Protein AF-A0A850MSI9-F1 (afdb_monomer_lite)

Secondary structure (DSSP, 8-state):
----------------------------PPP---------------PPPHHHHHHHHHHHHHHHHHHHHHTTT-HHHHHHHHHHHHHHHHHTT-HHHHHHHHHHHHHHHHH-GGGHHHHHHHHHHHHHHHHHHHHHHHHHHHHHHHHHHHHHHHHHHHHHHHHHHHHHHHHHHTT----HHHHHHHHHHHHHHHHHHHHHHHHHHHTT--

Radius of gyration: 44.36 Å; chains: 1; bounding box: 61×51×170 Å

Sequence (210 aa):
MSAEKEPPTETEEESAEIEPSDEEMEEERPKIIKKRKRKDKVIREIEPEADEAQLIFEITNLLKRARIAIAKENFIEAVKCYQDAAVAANMAGNTKREKIYLSRANELIKEHPELKEAGLQYIKKRKLKAKLREEEEKFSLTRMISNLIVAAIMLILVYSGIFGAIILQEILEEGASYSIPLLWSLSIVIEIFGIIVAYFFGTRYLRWSE

Foldseek 3Di:
DDDDDDDDDDDDDDDDDDDDDDDDDDPDDPDPDPPPPDPPPPPPPPPPDPLLVVLVVLLVVLCVQLVVCVVVVVLLSNLVSLQVSLVSCVVNVNPVSNVVSNVVSVVSCVVPVVCVVVSVVVVVVVVVVVVVVVVVVVLVVVVVVLVVVLVVQLVVLVVVLVVVLVVVVVVVVVPDDDDNVVVVVVSVVSSVVSVVVSVVVSVVVVVVSD

pLDDT: mean 70.68, std 18.04, range [31.48, 96.31]

Structure (mmCIF, N/CA/C/O backbone):
data_AF-A0A850MSI9-F1
#
_entry.id   AF-A0A850MSI9-F1
#
loop_
_atom_site.group_PDB
_atom_site.id
_atom_site.type_symbol
_atom_site.label_atom_id
_atom_site.label_alt_id
_atom_site.label_comp_id
_atom_site.label_asym_id
_atom_site.label_entity_id
_atom_site.label_seq_id
_atom_site.pdbx_PDB_ins_code
_atom_site.Cartn_x
_atom_site.Cartn_y
_atom_site.Cartn_z
_atom_site.occupancy
_atom_site.B_iso_or_equiv
_atom_site.auth_seq_id
_atom_site.auth_comp_id
_atom_site.auth_asym_id
_atom_site.auth_atom_id
_atom_site.pdbx_PDB_model_num
ATOM 1 N N . MET A 1 1 ? 0.299 35.434 113.545 1.00 34.94 1 MET A N 1
ATOM 2 C CA . MET A 1 1 ? 0.569 36.853 113.882 1.00 34.94 1 MET A CA 1
ATOM 3 C C . MET A 1 1 ? 1.782 37.308 113.075 1.00 34.94 1 MET A C 1
ATOM 5 O O . MET A 1 1 ? 2.401 36.454 112.458 1.00 34.94 1 MET A O 1
ATOM 9 N N . SER A 1 2 ? 2.039 38.616 113.052 1.00 37.16 2 SER A N 1
ATOM 10 C CA . SER A 1 2 ? 3.160 39.376 112.461 1.00 37.16 2 SER A CA 1
ATOM 11 C C . SER A 1 2 ? 4.501 38.648 112.230 1.00 37.16 2 SER A C 1
ATOM 13 O O . SER A 1 2 ? 4.863 37.810 113.048 1.00 37.16 2 SER A O 1
ATOM 15 N N . ALA A 1 3 ? 5.349 39.024 111.26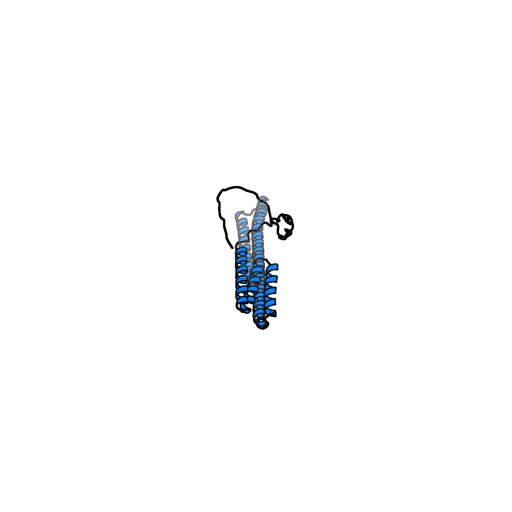0 1.00 35.62 3 ALA A N 1
ATOM 16 C CA . ALA A 1 3 ? 5.237 39.909 110.077 1.00 35.62 3 ALA A CA 1
ATOM 17 C C . ALA A 1 3 ? 6.567 39.842 109.269 1.00 35.62 3 ALA A C 1
ATOM 19 O O . ALA A 1 3 ? 7.520 39.252 109.770 1.00 35.62 3 ALA A O 1
ATOM 20 N N . GLU A 1 4 ? 6.647 40.540 108.119 1.00 36.75 4 GLU A N 1
ATOM 21 C CA . GLU A 1 4 ? 7.894 40.905 107.391 1.00 36.75 4 GLU A CA 1
ATOM 22 C C . GLU A 1 4 ? 8.673 39.731 106.719 1.00 36.75 4 GLU A C 1
ATOM 24 O O . GLU A 1 4 ? 8.505 38.581 107.106 1.00 36.75 4 GLU A O 1
ATOM 29 N N . LYS A 1 5 ? 9.505 39.909 105.668 1.00 38.66 5 LYS A N 1
ATOM 30 C CA . LYS A 1 5 ? 10.044 41.116 104.985 1.00 38.66 5 LYS A CA 1
ATOM 31 C C . LYS A 1 5 ? 10.413 40.827 103.503 1.00 38.66 5 LYS A C 1
ATOM 33 O O . LYS A 1 5 ? 10.758 39.698 103.178 1.00 38.66 5 LYS A O 1
ATOM 38 N N . GLU A 1 6 ? 10.432 41.870 102.668 1.00 40.47 6 GLU A N 1
ATOM 39 C CA . GLU A 1 6 ? 11.088 41.982 101.335 1.00 40.47 6 GLU A CA 1
ATOM 40 C C . GLU A 1 6 ? 12.121 43.148 101.384 1.00 40.47 6 GLU A C 1
ATOM 42 O O . GLU A 1 6 ? 12.125 43.858 102.402 1.00 40.47 6 GLU A O 1
ATOM 47 N N . PRO A 1 7 ? 12.920 43.474 100.332 1.00 62.16 7 PRO A N 1
ATOM 48 C CA . PRO A 1 7 ? 13.341 42.716 99.138 1.00 62.16 7 PRO A CA 1
ATOM 49 C C . PRO A 1 7 ? 14.794 42.201 99.380 1.00 62.16 7 PRO A C 1
ATOM 51 O O . PRO A 1 7 ? 14.885 41.465 100.367 1.00 62.16 7 PRO A O 1
ATOM 54 N N . PRO A 1 8 ? 15.932 42.527 98.684 1.00 46.88 8 PRO A N 1
ATOM 55 C CA . PRO A 1 8 ? 16.267 43.230 97.404 1.00 46.88 8 PRO A CA 1
ATOM 56 C C . PRO A 1 8 ? 16.377 42.236 96.205 1.00 46.88 8 PRO A C 1
ATOM 58 O O . PRO A 1 8 ? 15.784 41.166 96.283 1.00 46.88 8 PRO A O 1
ATOM 61 N N . THR A 1 9 ? 17.214 42.403 95.161 1.00 33.62 9 THR A N 1
ATOM 62 C CA . THR A 1 9 ? 17.319 43.410 94.061 1.00 33.62 9 THR A CA 1
ATOM 63 C C . THR A 1 9 ? 18.478 42.990 93.115 1.00 33.62 9 THR A C 1
ATOM 65 O O . THR A 1 9 ? 19.522 42.585 93.609 1.00 33.62 9 THR A O 1
ATOM 68 N N . GLU A 1 10 ? 18.266 43.082 91.791 1.00 37.88 10 GLU A N 1
ATOM 69 C CA . GLU A 1 10 ? 19.207 43.129 90.631 1.00 37.88 10 GLU A CA 1
ATOM 70 C C . GLU A 1 10 ? 20.654 42.580 90.723 1.00 37.88 10 GLU A C 1
ATOM 72 O O . GLU A 1 10 ? 21.480 43.095 91.474 1.00 37.88 10 GLU A O 1
ATOM 77 N N . THR A 1 11 ? 21.036 41.690 89.789 1.00 34.31 11 THR A N 1
ATOM 78 C CA . THR A 1 11 ? 22.087 41.943 88.757 1.00 34.31 11 THR A CA 1
ATOM 79 C C . THR A 1 11 ? 22.063 40.865 87.645 1.00 34.31 11 THR A C 1
ATOM 81 O O . THR A 1 11 ? 21.180 40.007 87.654 1.00 34.31 11 THR A O 1
ATOM 84 N N . GLU A 1 12 ? 22.940 40.974 86.638 1.00 36.78 12 GLU A N 1
ATOM 85 C CA . GLU A 1 12 ? 22.808 40.371 85.294 1.00 36.78 12 GLU A CA 1
ATOM 86 C C . GLU A 1 12 ? 23.758 39.173 85.002 1.00 36.78 12 GLU A C 1
ATOM 88 O O . GLU A 1 12 ? 24.664 38.874 85.774 1.00 36.78 12 GLU A O 1
ATOM 93 N N . GLU A 1 13 ? 23.559 38.583 83.812 1.00 34.09 13 GLU A N 1
ATOM 94 C CA . GLU A 1 13 ? 24.539 37.906 82.926 1.00 34.09 13 GLU A CA 1
ATOM 95 C C . GLU A 1 13 ? 24.920 36.398 83.005 1.00 34.09 13 GLU A C 1
ATOM 97 O O . GLU A 1 13 ? 24.998 35.745 84.040 1.00 34.09 13 GLU A O 1
ATOM 102 N N . GLU A 1 14 ? 25.139 35.902 81.775 1.00 31.48 14 GLU A N 1
ATOM 103 C CA . GLU A 1 14 ? 25.902 34.760 81.232 1.00 31.48 14 GLU A CA 1
ATOM 104 C C . GLU A 1 14 ? 25.802 33.297 81.746 1.00 31.48 14 GLU A C 1
ATOM 106 O O . GLU A 1 14 ? 26.480 32.851 82.664 1.00 31.48 14 GLU A O 1
ATOM 111 N N . SER A 1 15 ? 25.199 32.484 80.863 1.00 36.22 15 SER A N 1
ATOM 112 C CA . SER A 1 15 ? 25.752 31.229 80.305 1.00 36.22 15 SER A CA 1
ATOM 113 C C . SER A 1 15 ? 25.877 29.952 81.164 1.00 36.22 15 SER A C 1
ATOM 115 O O . SER A 1 15 ? 26.751 29.811 82.013 1.00 36.22 15 SER A O 1
ATOM 117 N N . ALA A 1 16 ? 25.107 28.931 80.772 1.00 32.84 16 ALA A N 1
ATOM 118 C CA . ALA A 1 16 ? 25.602 27.574 80.504 1.00 32.84 16 ALA A CA 1
ATOM 119 C C . ALA A 1 16 ? 24.553 26.790 79.687 1.00 32.84 16 ALA A C 1
ATOM 121 O O . ALA A 1 16 ? 23.358 26.884 79.961 1.00 32.84 16 ALA A O 1
ATOM 122 N N . GLU A 1 17 ? 24.988 26.006 78.700 1.00 36.16 17 GLU A N 1
ATOM 123 C CA . GLU A 1 17 ? 24.154 24.966 78.079 1.00 36.16 17 GLU A CA 1
ATOM 124 C C . GLU A 1 17 ? 24.171 23.695 78.947 1.00 36.16 17 GLU A C 1
ATOM 126 O O . GLU A 1 17 ? 25.191 23.415 79.575 1.00 36.16 17 GLU A O 1
ATOM 131 N N . ILE A 1 18 ? 23.074 22.921 78.947 1.00 36.03 18 ILE A N 1
ATOM 132 C CA . ILE A 1 18 ? 23.024 21.447 78.778 1.00 36.03 18 ILE A CA 1
ATOM 133 C C . ILE A 1 18 ? 21.569 20.950 78.952 1.00 36.03 18 ILE A C 1
ATOM 135 O O . ILE A 1 18 ? 20.920 21.253 79.945 1.00 36.03 18 ILE A O 1
ATOM 139 N N . GLU A 1 19 ? 21.111 20.219 77.929 1.00 38.94 19 GLU A N 1
ATOM 140 C CA . GLU A 1 19 ? 20.056 19.182 77.802 1.00 38.94 19 GLU A CA 1
ATOM 141 C C . GLU A 1 19 ? 18.976 18.988 78.900 1.00 38.94 19 GLU A C 1
ATOM 143 O O . GLU A 1 19 ? 19.238 18.991 80.102 1.00 38.94 19 GLU A O 1
ATOM 148 N N . PRO A 1 20 ? 17.732 18.695 78.472 1.00 34.53 20 PRO A N 1
ATOM 149 C CA . PRO A 1 20 ? 17.328 17.297 78.226 1.00 34.53 20 PRO A CA 1
ATOM 150 C C . PRO A 1 20 ? 17.089 17.025 76.722 1.00 34.53 20 PRO A C 1
ATOM 152 O O . PRO A 1 20 ? 16.748 17.939 75.979 1.00 34.53 20 PRO A O 1
ATOM 155 N N . SER A 1 21 ? 17.389 15.846 76.162 1.00 44.75 21 SER A N 1
ATOM 156 C CA . SER A 1 21 ? 16.871 14.500 76.480 1.00 44.75 21 SER A CA 1
ATOM 157 C C . SER A 1 21 ? 15.363 14.358 76.247 1.00 44.75 21 SER A C 1
ATOM 159 O O . SER A 1 21 ? 14.592 14.570 77.173 1.00 44.75 21 SER A O 1
ATOM 161 N N . ASP A 1 22 ? 14.975 13.901 75.053 1.00 38.56 22 ASP A N 1
ATOM 162 C CA . ASP A 1 22 ? 13.835 12.994 74.842 1.00 38.56 22 ASP A CA 1
ATOM 163 C C . ASP A 1 22 ? 13.981 12.261 73.487 1.00 38.56 22 ASP A C 1
ATOM 165 O O . ASP A 1 22 ? 14.823 12.620 72.660 1.00 38.56 22 ASP A O 1
ATOM 169 N N . GLU A 1 23 ? 13.232 11.172 73.296 1.00 48.66 23 GLU A N 1
ATOM 170 C CA . GLU A 1 23 ? 13.437 10.191 72.218 1.00 48.66 23 GLU A CA 1
ATOM 171 C C . GLU A 1 23 ? 12.803 10.604 70.869 1.00 48.66 23 GLU A C 1
ATOM 173 O O . GLU A 1 23 ? 11.582 10.713 70.761 1.00 48.66 23 GLU A O 1
ATOM 178 N N . GLU A 1 24 ? 13.597 10.691 69.792 1.00 37.53 24 GLU A N 1
ATOM 179 C CA . GLU A 1 24 ? 13.093 10.634 68.406 1.00 37.53 24 GLU A CA 1
ATOM 180 C C . GLU A 1 24 ? 13.793 9.531 67.591 1.00 37.53 24 GLU A C 1
ATOM 182 O O . GLU A 1 24 ? 14.965 9.212 67.789 1.00 37.53 24 GLU A O 1
ATOM 187 N N . MET A 1 25 ? 13.037 8.894 66.691 1.00 42.47 25 MET A N 1
ATOM 188 C CA . MET A 1 25 ? 13.396 7.614 66.066 1.00 42.47 25 MET A CA 1
ATOM 189 C C . MET A 1 25 ? 14.490 7.726 64.991 1.00 42.47 25 MET A C 1
ATOM 191 O O . MET A 1 25 ? 14.406 8.549 64.078 1.00 42.47 25 MET A O 1
ATOM 195 N N . GLU A 1 26 ? 15.446 6.790 65.002 1.00 37.75 26 GLU A N 1
ATOM 196 C CA . GLU A 1 26 ? 16.358 6.563 63.874 1.00 37.75 26 GLU A CA 1
ATOM 197 C C . GLU A 1 26 ? 15.608 5.986 62.653 1.00 37.75 26 GLU A C 1
ATOM 199 O O . GLU A 1 26 ? 15.523 4.771 62.465 1.00 37.75 26 GLU A O 1
ATOM 204 N N . GLU A 1 27 ? 15.092 6.843 61.765 1.00 42.75 27 GLU A N 1
ATOM 205 C CA . GLU A 1 27 ? 14.674 6.392 60.431 1.00 42.75 27 GLU A CA 1
ATOM 206 C C . GLU A 1 27 ? 15.897 5.939 59.607 1.00 42.75 27 GLU A C 1
ATOM 208 O O . GLU A 1 27 ? 16.676 6.753 59.092 1.00 42.75 27 GLU A O 1
ATOM 213 N N . GLU A 1 28 ? 16.053 4.619 59.440 1.00 43.28 28 GLU A N 1
ATOM 214 C CA . GLU A 1 28 ? 17.079 4.010 58.585 1.00 43.28 28 GLU A CA 1
ATOM 215 C C . GLU A 1 28 ? 16.997 4.539 57.140 1.00 43.28 28 GLU A C 1
ATOM 217 O O . GLU A 1 28 ? 16.220 4.061 56.307 1.00 43.28 28 GLU A O 1
ATOM 222 N N . ARG A 1 29 ? 17.867 5.495 56.793 1.00 48.28 29 ARG A N 1
ATOM 223 C CA . ARG A 1 29 ? 17.963 6.031 55.426 1.00 48.28 29 ARG A CA 1
ATOM 224 C C . ARG A 1 29 ? 18.265 4.893 54.433 1.00 48.28 29 ARG A C 1
ATOM 226 O O . ARG A 1 29 ? 19.356 4.312 54.496 1.00 48.28 29 ARG A O 1
ATOM 233 N N . PRO A 1 30 ? 17.376 4.585 53.467 1.00 46.25 30 PRO A N 1
ATOM 234 C CA . PRO A 1 30 ? 17.561 3.435 52.590 1.00 46.25 30 PRO A CA 1
ATOM 235 C C . PRO A 1 30 ? 18.822 3.589 51.731 1.00 46.25 30 PRO A C 1
ATOM 237 O O . PRO A 1 30 ? 19.009 4.574 51.011 1.00 46.25 30 PRO A O 1
ATOM 240 N N . LYS A 1 31 ? 19.702 2.582 51.809 1.00 47.31 31 LYS A N 1
ATOM 241 C CA . LYS A 1 31 ? 21.029 2.561 51.172 1.00 47.31 31 LYS A CA 1
ATOM 242 C C . LYS A 1 31 ? 20.948 2.937 49.689 1.00 47.31 31 LYS A C 1
ATOM 244 O O . LYS A 1 31 ? 20.287 2.260 48.902 1.00 47.31 31 LYS A O 1
ATOM 249 N N . ILE A 1 32 ? 21.689 3.978 49.294 1.00 45.94 32 ILE A N 1
ATOM 250 C CA . ILE A 1 32 ? 21.743 4.468 47.909 1.00 45.94 32 ILE A CA 1
ATOM 251 C C . ILE A 1 32 ? 22.311 3.371 46.998 1.00 45.94 32 ILE A C 1
ATOM 253 O O . ILE A 1 32 ? 23.527 3.204 46.862 1.00 45.94 32 ILE A O 1
ATOM 257 N N . ILE A 1 33 ? 21.422 2.638 46.325 1.00 49.44 33 ILE A N 1
ATOM 258 C CA . ILE A 1 33 ? 21.797 1.681 45.286 1.00 49.44 33 ILE A CA 1
ATOM 259 C C . ILE A 1 33 ? 22.465 2.471 44.160 1.00 49.44 33 ILE A C 1
ATOM 261 O O . ILE A 1 33 ? 21.807 3.207 43.419 1.00 49.44 33 ILE A O 1
ATOM 265 N N . LYS A 1 34 ? 23.789 2.316 44.022 1.00 50.00 34 LYS A N 1
ATOM 266 C CA . LYS A 1 34 ? 24.582 2.940 42.955 1.00 50.00 34 LYS A CA 1
ATOM 267 C C . LYS A 1 34 ? 24.040 2.488 41.596 1.00 50.00 34 LYS A C 1
ATOM 269 O O . LYS A 1 34 ? 24.402 1.417 41.106 1.00 50.00 34 LYS A O 1
ATOM 274 N N . LYS A 1 35 ? 23.175 3.309 40.985 1.00 51.31 35 LYS A N 1
ATOM 275 C CA . LYS A 1 35 ? 22.625 3.087 39.641 1.00 51.31 35 LYS A CA 1
ATOM 276 C C . LYS A 1 35 ? 23.792 2.917 38.668 1.00 51.31 35 LYS A C 1
ATOM 278 O O . LYS A 1 35 ? 24.438 3.893 38.291 1.00 51.31 35 LYS A O 1
ATOM 283 N N . ARG A 1 36 ? 24.078 1.670 38.272 1.00 55.25 36 ARG A N 1
ATOM 284 C CA . ARG A 1 36 ? 25.048 1.374 37.210 1.00 55.25 36 ARG A CA 1
ATOM 285 C C . ARG A 1 36 ? 24.591 2.137 35.972 1.00 55.25 36 ARG A C 1
ATOM 287 O O . ARG A 1 36 ? 23.545 1.801 35.419 1.00 55.25 36 ARG A O 1
ATOM 294 N N . LYS A 1 37 ? 25.363 3.144 35.544 1.00 51.34 37 LYS A N 1
ATOM 295 C CA . LYS A 1 37 ? 25.156 3.811 34.255 1.00 51.34 37 LYS A CA 1
ATOM 296 C C . LYS A 1 37 ? 25.236 2.736 33.172 1.00 51.34 37 LYS A C 1
ATOM 298 O O . LYS A 1 37 ? 26.332 2.307 32.810 1.00 51.34 37 LYS A O 1
ATOM 303 N N . ARG A 1 38 ? 24.085 2.269 32.678 1.00 54.94 38 ARG A N 1
ATOM 304 C CA . ARG A 1 38 ? 24.050 1.589 31.385 1.00 54.94 38 ARG A CA 1
ATOM 305 C C . ARG A 1 38 ? 24.596 2.610 30.394 1.00 54.94 38 ARG A C 1
ATOM 307 O O . ARG A 1 38 ? 24.152 3.752 30.386 1.00 54.94 38 ARG A O 1
ATOM 314 N N . LYS A 1 39 ? 25.613 2.225 29.624 1.00 50.69 39 LYS A N 1
ATOM 315 C CA . LYS A 1 39 ? 25.956 2.984 28.426 1.00 50.69 39 LYS A CA 1
ATOM 316 C C . LYS A 1 39 ? 24.784 2.768 27.488 1.00 50.69 39 LYS A C 1
ATOM 318 O O . LYS A 1 39 ? 24.643 1.662 26.964 1.00 50.69 39 LYS A O 1
ATOM 323 N N . ASP A 1 40 ? 23.929 3.771 27.352 1.00 45.06 40 ASP A N 1
ATOM 324 C CA . ASP A 1 40 ? 22.874 3.726 26.356 1.00 45.06 40 ASP A CA 1
ATOM 325 C C . ASP A 1 40 ? 23.555 3.551 25.004 1.00 45.06 40 ASP A C 1
ATOM 327 O O . ASP A 1 40 ? 24.371 4.369 24.568 1.00 45.06 40 ASP A O 1
ATOM 331 N N . LYS A 1 41 ? 23.310 2.393 24.386 1.00 47.66 41 LYS A N 1
ATOM 332 C CA . LYS A 1 41 ? 23.775 2.131 23.034 1.00 47.66 41 LYS A CA 1
ATOM 333 C C . LYS A 1 41 ? 23.032 3.138 22.179 1.00 47.66 41 LYS A C 1
ATOM 335 O O . LYS A 1 41 ? 21.830 2.971 21.998 1.00 47.66 41 LYS A O 1
ATOM 340 N N . VAL A 1 42 ? 23.744 4.158 21.698 1.00 44.00 42 VAL A N 1
ATOM 341 C CA . VAL A 1 42 ? 23.214 5.149 20.761 1.00 44.00 42 VAL A CA 1
ATOM 342 C C . VAL A 1 42 ? 22.785 4.397 19.508 1.00 44.00 42 VAL A C 1
ATOM 344 O O . VAL A 1 42 ? 23.568 4.142 18.592 1.00 44.00 42 VAL A O 1
ATOM 347 N N . ILE A 1 43 ? 21.522 3.978 19.514 1.00 49.31 43 ILE A N 1
ATOM 348 C CA . ILE A 1 43 ? 20.748 3.769 18.308 1.00 49.31 43 ILE A CA 1
ATOM 349 C C . ILE A 1 43 ? 20.813 5.134 17.645 1.00 49.31 43 ILE A C 1
ATOM 351 O O . ILE A 1 43 ? 20.345 6.112 18.223 1.00 49.31 43 ILE A O 1
ATOM 355 N N . ARG A 1 44 ? 21.491 5.215 16.498 1.00 44.00 44 ARG A N 1
ATOM 356 C CA . ARG A 1 44 ? 21.406 6.415 15.675 1.00 44.00 44 ARG A CA 1
ATOM 357 C C . ARG A 1 44 ? 19.928 6.576 15.374 1.00 44.00 44 ARG A C 1
ATOM 359 O O . ARG A 1 44 ? 19.346 5.677 14.765 1.00 44.00 44 ARG A O 1
ATOM 366 N N . GLU A 1 45 ? 19.334 7.651 15.869 1.00 48.09 45 GLU A N 1
ATOM 367 C CA . GLU A 1 45 ? 18.026 8.069 15.405 1.00 48.09 45 GLU A CA 1
ATOM 368 C C . GLU A 1 45 ? 18.227 8.371 13.924 1.00 48.09 45 GLU A C 1
ATOM 370 O O . GLU A 1 45 ? 18.894 9.332 13.547 1.00 48.09 45 GLU A O 1
ATOM 375 N N . ILE A 1 46 ? 17.777 7.434 13.089 1.00 50.41 46 ILE A N 1
ATOM 376 C CA . ILE A 1 46 ? 17.526 7.712 11.687 1.00 50.41 46 ILE A CA 1
ATOM 377 C C . ILE A 1 46 ? 16.438 8.772 11.758 1.00 50.41 46 ILE A C 1
ATOM 379 O O . ILE A 1 46 ? 15.358 8.484 12.283 1.00 50.41 46 ILE A O 1
ATOM 383 N N . GLU A 1 47 ? 16.764 10.000 11.360 1.00 45.28 47 GLU A N 1
ATOM 384 C CA . GLU A 1 47 ? 15.762 11.053 11.270 1.00 45.28 47 GLU A CA 1
ATOM 385 C C . GLU A 1 47 ? 14.647 10.509 10.372 1.00 45.28 47 GLU A C 1
ATOM 387 O O . GLU A 1 47 ? 14.945 10.090 9.249 1.00 45.28 47 GLU A O 1
ATOM 392 N N . PRO A 1 48 ? 13.403 10.401 10.876 1.00 54.75 48 PRO A N 1
ATOM 393 C CA . PRO A 1 48 ? 12.321 9.846 10.085 1.00 54.75 48 PRO A CA 1
ATOM 394 C C . PRO A 1 48 ? 12.175 10.693 8.826 1.00 54.75 48 PRO A C 1
ATOM 396 O O . PRO A 1 48 ? 12.157 11.926 8.909 1.00 54.75 48 PRO A O 1
ATOM 399 N N . GLU A 1 49 ? 12.057 10.038 7.670 1.00 62.06 49 GLU A N 1
ATOM 400 C CA . GLU A 1 49 ? 11.725 10.728 6.424 1.00 62.06 49 GLU A CA 1
ATOM 401 C C . GLU A 1 49 ? 10.455 11.569 6.654 1.00 62.06 49 GLU A C 1
ATOM 403 O O . GLU A 1 49 ? 9.624 11.225 7.501 1.00 62.06 49 GLU A O 1
ATOM 408 N N . ALA A 1 50 ? 10.303 12.701 5.957 1.00 62.31 50 ALA A N 1
ATOM 409 C CA . ALA A 1 50 ? 9.269 13.690 6.296 1.00 62.31 50 ALA A CA 1
ATOM 410 C C . ALA A 1 50 ? 7.852 13.075 6.396 1.00 62.31 50 ALA A C 1
ATOM 412 O O . ALA A 1 50 ? 7.071 13.433 7.283 1.00 62.31 50 ALA A O 1
ATOM 413 N N . ASP A 1 51 ? 7.579 12.073 5.557 1.00 73.94 51 ASP A N 1
ATOM 414 C CA . ASP A 1 51 ? 6.347 11.286 5.553 1.00 73.94 51 ASP A CA 1
ATOM 415 C C . ASP A 1 51 ? 6.207 10.370 6.790 1.00 73.94 51 ASP A C 1
ATOM 417 O O . ASP A 1 51 ? 5.125 10.284 7.374 1.00 73.94 51 ASP A O 1
ATOM 421 N N . GLU A 1 52 ? 7.284 9.728 7.266 1.00 75.62 52 GLU A N 1
ATOM 422 C CA . GLU A 1 52 ? 7.275 8.968 8.527 1.00 75.62 52 GLU A CA 1
ATOM 423 C C . GLU A 1 52 ? 7.013 9.880 9.734 1.00 75.62 52 GLU A C 1
ATOM 425 O O . GLU A 1 52 ? 6.240 9.522 10.629 1.00 75.62 52 GLU A O 1
ATOM 430 N N . ALA A 1 53 ? 7.620 11.071 9.759 1.00 82.44 53 ALA A N 1
ATOM 431 C CA . ALA A 1 53 ? 7.408 12.051 10.822 1.00 82.44 53 ALA A CA 1
ATOM 432 C C . ALA A 1 53 ? 5.933 12.492 10.883 1.00 82.44 53 ALA A C 1
ATOM 434 O O . ALA A 1 53 ? 5.328 12.517 11.965 1.00 82.44 53 ALA A O 1
ATOM 435 N N . GLN A 1 54 ? 5.323 12.754 9.720 1.00 87.75 54 GLN A N 1
ATOM 436 C CA . GLN A 1 54 ? 3.897 13.052 9.614 1.00 87.75 54 GLN A CA 1
ATOM 437 C C . GLN A 1 54 ? 3.029 11.861 10.055 1.00 87.75 54 GLN A C 1
ATOM 439 O O . GLN A 1 54 ? 2.129 12.039 10.879 1.00 87.75 54 GLN A O 1
ATOM 444 N N . LEU A 1 55 ? 3.323 10.636 9.606 1.00 86.88 55 LEU A N 1
ATOM 445 C CA . LEU A 1 55 ? 2.590 9.429 10.014 1.00 86.88 55 LEU A CA 1
ATOM 446 C C . LEU A 1 55 ? 2.654 9.193 11.535 1.00 86.88 55 LEU A C 1
ATOM 448 O O . LEU A 1 55 ? 1.653 8.820 12.149 1.00 86.88 55 LEU A O 1
ATOM 452 N N . ILE A 1 56 ? 3.794 9.456 12.183 1.00 89.38 56 ILE A N 1
ATOM 453 C CA . ILE A 1 56 ? 3.940 9.368 13.647 1.00 89.38 56 ILE A CA 1
ATOM 454 C C . ILE A 1 56 ? 3.072 10.421 14.361 1.00 89.38 56 ILE A C 1
ATOM 456 O O . ILE A 1 56 ? 2.446 10.115 15.386 1.00 89.38 56 ILE A O 1
ATOM 460 N N . PHE A 1 57 ? 2.981 11.640 13.821 1.00 91.62 57 PHE A N 1
ATOM 461 C CA . PHE A 1 57 ? 2.097 12.690 14.335 1.00 91.62 57 PHE A CA 1
ATOM 462 C C . PHE A 1 57 ? 0.610 12.332 14.157 1.00 91.62 57 PHE A C 1
ATOM 464 O O . PHE A 1 57 ? -0.175 12.462 15.103 1.00 91.62 57 PHE A O 1
ATOM 471 N N . GLU A 1 58 ? 0.225 11.793 12.998 1.00 90.94 58 GLU A N 1
ATOM 472 C CA . GLU A 1 58 ? -1.132 11.311 12.718 1.00 90.94 58 GLU A CA 1
ATOM 473 C C . GLU A 1 58 ? -1.541 10.167 13.658 1.00 90.94 58 GLU A C 1
ATOM 475 O O . GLU A 1 58 ? -2.576 10.270 14.320 1.00 90.94 58 GLU A O 1
ATOM 480 N N . ILE A 1 59 ? -0.702 9.132 13.824 1.00 92.25 59 ILE A N 1
ATOM 481 C CA . ILE A 1 59 ? -0.910 8.049 14.807 1.00 92.25 59 ILE A CA 1
ATOM 482 C C . ILE A 1 59 ? -1.114 8.633 16.210 1.00 92.25 59 ILE A C 1
ATOM 484 O O . ILE A 1 59 ? -2.041 8.247 16.925 1.00 92.25 59 ILE A O 1
ATOM 488 N N . THR A 1 60 ? -0.277 9.593 16.608 1.00 94.06 60 THR A N 1
ATOM 489 C CA . THR A 1 60 ? -0.357 10.228 17.930 1.00 94.06 60 THR A CA 1
ATOM 490 C C . THR A 1 60 ? -1.687 10.962 18.130 1.00 94.06 60 THR A C 1
ATOM 492 O O . THR A 1 60 ? -2.289 10.869 19.202 1.00 94.06 60 THR A O 1
ATOM 495 N N . ASN A 1 61 ? -2.195 11.650 17.106 1.00 95.81 61 ASN A N 1
ATOM 496 C CA . ASN A 1 61 ? -3.474 12.357 17.181 1.00 95.81 61 ASN A CA 1
ATOM 497 C C . ASN A 1 61 ? -4.684 11.411 17.104 1.00 95.81 61 ASN A C 1
ATOM 499 O O . ASN A 1 61 ? -5.657 11.618 17.832 1.00 95.81 61 ASN A O 1
ATOM 503 N N . LEU A 1 62 ? -4.609 10.328 16.325 1.00 94.69 62 LEU A N 1
ATOM 504 C CA . LEU A 1 62 ? -5.619 9.264 16.311 1.00 94.69 62 LEU A CA 1
ATOM 505 C C . LEU A 1 62 ? -5.730 8.579 17.681 1.00 94.69 62 LEU A C 1
ATOM 507 O O . LEU A 1 62 ? -6.835 8.384 18.183 1.00 94.69 62 LEU A O 1
ATOM 511 N N . LEU A 1 63 ? -4.606 8.303 18.351 1.00 95.44 63 LEU A N 1
ATOM 512 C CA . LEU A 1 63 ? -4.600 7.737 19.705 1.00 95.44 63 LEU A CA 1
ATOM 513 C C . LEU A 1 63 ? -5.122 8.717 20.772 1.00 95.44 63 LEU A C 1
ATOM 515 O O . LEU A 1 63 ? -5.787 8.283 21.715 1.00 95.44 63 LEU A O 1
ATOM 519 N N . LYS A 1 64 ? -4.883 10.031 20.629 1.00 96.31 64 LYS A N 1
ATOM 520 C CA . LYS A 1 64 ? -5.535 11.055 21.473 1.00 96.31 64 LYS A CA 1
ATOM 521 C C . LYS A 1 64 ? -7.055 11.041 21.272 1.00 96.31 64 LYS A C 1
ATOM 523 O O . LYS A 1 64 ? -7.787 10.997 22.258 1.00 96.31 64 LYS A O 1
ATOM 528 N N . ARG A 1 65 ? -7.532 11.014 20.019 1.00 95.31 65 ARG A N 1
ATOM 529 C CA . ARG A 1 65 ? -8.970 10.923 19.701 1.00 95.31 65 ARG A CA 1
ATOM 530 C C . ARG A 1 65 ? -9.604 9.648 20.248 1.00 95.31 65 ARG A C 1
ATOM 532 O O . ARG A 1 65 ? -10.656 9.745 20.862 1.00 95.31 65 ARG A O 1
ATOM 539 N N . ALA A 1 66 ? -8.943 8.496 20.127 1.00 94.06 66 ALA A N 1
ATOM 540 C CA . ALA A 1 66 ? -9.435 7.235 20.685 1.00 94.06 66 ALA A CA 1
ATOM 541 C C . ALA A 1 66 ? -9.668 7.319 22.206 1.00 94.06 66 ALA A C 1
ATOM 543 O O . ALA A 1 66 ? -10.716 6.900 22.690 1.00 94.06 66 ALA A O 1
ATOM 544 N N . ARG A 1 67 ? -8.740 7.932 22.960 1.00 95.00 67 ARG A N 1
ATOM 545 C CA . ARG A 1 67 ? -8.904 8.164 24.409 1.00 95.00 67 ARG A CA 1
ATOM 546 C C . ARG A 1 67 ? -10.068 9.106 24.726 1.00 95.00 67 ARG A C 1
ATOM 548 O O . ARG A 1 67 ? -10.825 8.832 25.649 1.00 95.00 67 ARG A O 1
ATOM 555 N N . ILE A 1 68 ? -10.224 10.190 23.962 1.00 96.19 68 ILE A N 1
ATOM 556 C CA . ILE A 1 68 ? -11.337 11.143 24.125 1.00 96.19 68 ILE A CA 1
ATOM 557 C C . ILE A 1 68 ? -12.681 10.481 23.786 1.00 96.19 68 ILE A C 1
ATOM 559 O O . ILE A 1 68 ? -13.675 10.761 24.445 1.00 96.19 68 ILE A O 1
ATOM 563 N N . ALA A 1 69 ? -12.714 9.594 22.790 1.00 93.38 69 ALA A N 1
ATOM 564 C CA . ALA A 1 69 ? -13.903 8.840 22.413 1.00 93.38 69 ALA A CA 1
ATOM 565 C C . ALA A 1 69 ? -14.307 7.828 23.501 1.00 93.38 69 ALA A C 1
ATOM 567 O O . ALA A 1 69 ? -15.475 7.797 23.873 1.00 93.38 69 ALA A O 1
ATOM 568 N N . ILE A 1 70 ? -13.350 7.089 24.085 1.00 92.94 70 ILE A N 1
ATOM 569 C CA . ILE A 1 70 ? -13.583 6.225 25.262 1.00 92.94 70 ILE A CA 1
ATOM 570 C C . ILE A 1 70 ? -14.124 7.045 26.443 1.00 92.94 70 ILE A C 1
ATOM 572 O O . ILE A 1 70 ? -15.133 6.678 27.030 1.00 92.94 70 ILE A O 1
ATOM 576 N N . ALA A 1 71 ? -13.511 8.194 26.750 1.00 94.38 71 ALA A N 1
ATOM 577 C CA . ALA A 1 71 ? -13.949 9.089 27.829 1.00 94.38 71 ALA A CA 1
ATOM 578 C C . ALA A 1 71 ? -15.303 9.792 27.572 1.00 94.38 71 ALA A C 1
ATOM 580 O O . ALA A 1 71 ? -15.774 10.546 28.419 1.00 94.38 71 ALA A O 1
ATOM 581 N N . LYS A 1 72 ? -15.912 9.570 26.401 1.00 95.44 72 LYS A N 1
ATOM 582 C CA . LYS A 1 72 ? -17.263 10.010 26.017 1.00 95.44 72 LYS A CA 1
ATOM 583 C C . LYS A 1 72 ? -18.190 8.831 25.694 1.00 95.44 72 LYS A C 1
ATOM 585 O O . LYS A 1 72 ? -19.221 9.041 25.064 1.00 95.44 72 LYS A O 1
ATOM 590 N N . GLU A 1 73 ? -17.779 7.604 26.023 1.00 90.81 73 GLU A N 1
ATOM 591 C CA . GLU A 1 73 ? -18.494 6.348 25.737 1.00 90.81 73 GLU A CA 1
ATOM 592 C C . GLU A 1 73 ? -18.805 6.120 24.236 1.00 90.81 73 GLU A C 1
ATOM 594 O O . GLU A 1 73 ? -19.553 5.223 23.850 1.00 90.81 73 GLU A O 1
ATOM 599 N N . ASN A 1 74 ? -18.160 6.876 23.337 1.00 92.00 74 ASN A N 1
ATOM 600 C CA . ASN A 1 74 ? -18.263 6.712 21.889 1.00 92.00 74 ASN A CA 1
ATOM 601 C C . ASN A 1 74 ? -17.2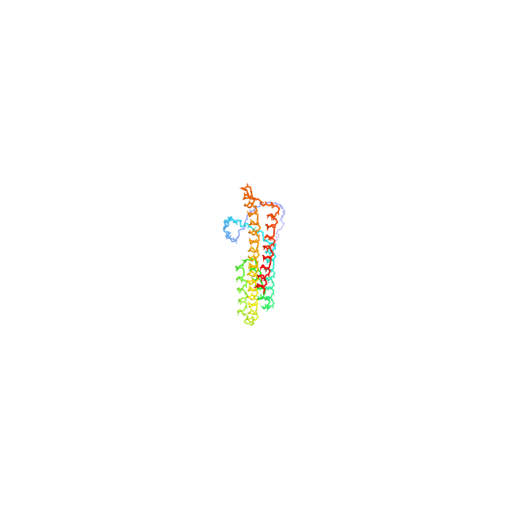92 5.624 21.409 1.00 92.00 74 ASN A C 1
ATOM 603 O O . ASN A 1 74 ? -16.301 5.877 20.712 1.00 92.00 74 ASN A O 1
ATOM 607 N N . PHE A 1 75 ? -17.572 4.383 21.794 1.00 89.44 75 PHE A N 1
ATOM 608 C CA . PHE A 1 75 ? -16.707 3.249 21.480 1.00 89.44 75 PHE A CA 1
ATOM 609 C C . PHE A 1 75 ? -16.615 2.963 19.965 1.00 89.44 75 PHE A C 1
ATOM 611 O O . PHE A 1 75 ? -15.599 2.436 19.509 1.00 89.44 75 PHE A O 1
ATOM 618 N N . ILE A 1 76 ? -17.599 3.391 19.157 1.00 89.50 76 ILE A N 1
ATOM 619 C CA . ILE A 1 76 ? -17.541 3.329 17.682 1.00 89.50 76 ILE A CA 1
ATOM 620 C C . ILE A 1 76 ? -16.392 4.202 17.149 1.00 89.50 76 ILE A C 1
ATOM 622 O O . ILE A 1 76 ? -15.577 3.732 16.349 1.00 89.50 76 ILE A O 1
ATOM 626 N N . GLU A 1 77 ? -16.293 5.463 17.589 1.00 90.62 77 GLU A N 1
ATOM 627 C CA . GLU A 1 77 ? -15.186 6.342 17.186 1.00 90.62 77 GLU A CA 1
ATOM 628 C C . GLU A 1 77 ? -13.846 5.853 17.751 1.00 90.62 77 GLU A C 1
ATOM 630 O O . GLU A 1 77 ? -12.844 5.890 17.039 1.00 90.62 77 GLU A O 1
ATOM 635 N N . ALA A 1 78 ? -13.821 5.312 18.974 1.00 91.75 78 ALA A N 1
ATOM 636 C CA . ALA A 1 78 ? -12.609 4.734 19.554 1.00 91.75 78 ALA A CA 1
ATOM 637 C C . ALA A 1 78 ? -12.058 3.567 18.713 1.00 91.75 78 ALA A C 1
ATOM 639 O O . ALA A 1 78 ? -10.891 3.591 18.314 1.00 91.75 78 ALA A O 1
ATOM 640 N N . VAL A 1 79 ? -12.902 2.580 18.384 1.00 91.06 79 VAL A N 1
ATOM 641 C CA . VAL A 1 79 ? -12.551 1.437 17.521 1.00 91.06 79 VAL A CA 1
ATOM 642 C C . VAL A 1 79 ? -12.053 1.914 16.158 1.00 91.06 79 VAL A C 1
ATOM 644 O O . VAL A 1 79 ? -11.014 1.444 15.689 1.00 91.06 79 VAL A O 1
ATOM 647 N N . LYS A 1 80 ? -12.741 2.887 15.545 1.00 90.44 80 LYS A N 1
ATOM 648 C CA . LYS A 1 80 ? -12.320 3.484 14.273 1.00 90.44 80 LYS A CA 1
ATOM 649 C C . LYS A 1 80 ? -10.933 4.128 14.383 1.00 90.44 80 LYS A C 1
ATOM 651 O O . LYS A 1 80 ? -10.059 3.805 13.585 1.00 90.44 80 LYS A O 1
ATOM 656 N N . CYS A 1 81 ? -10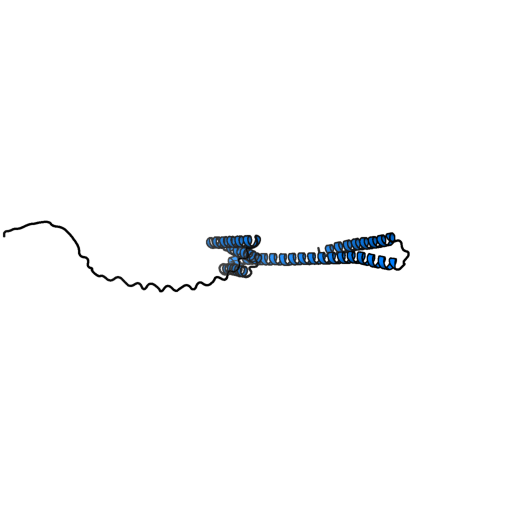.692 4.970 15.388 1.00 93.12 81 CYS A N 1
ATOM 657 C CA . CYS A 1 81 ? -9.397 5.627 15.577 1.00 93.12 81 CYS A CA 1
ATOM 658 C C . CYS A 1 81 ? -8.248 4.633 15.824 1.00 93.12 81 CYS A C 1
ATOM 660 O O . CYS A 1 81 ? -7.146 4.868 15.330 1.00 93.12 81 CYS A O 1
ATOM 662 N N . TYR A 1 82 ? -8.479 3.507 16.511 1.00 93.38 82 TYR A N 1
ATOM 663 C CA . TYR A 1 82 ? -7.471 2.442 16.626 1.00 93.38 82 TYR A CA 1
ATOM 664 C C . TYR A 1 82 ? -7.207 1.718 15.297 1.00 93.38 82 TYR A C 1
ATOM 666 O O . TYR A 1 82 ? -6.061 1.379 15.002 1.00 93.38 82 TYR A O 1
ATOM 674 N N . GLN A 1 83 ? -8.234 1.494 14.474 1.00 90.44 83 GLN A N 1
ATOM 675 C CA . GLN A 1 83 ? -8.075 0.861 13.161 1.00 90.44 83 GLN A CA 1
ATOM 676 C C . GLN A 1 83 ? -7.388 1.788 12.146 1.00 90.44 83 GLN A C 1
ATOM 678 O O . GLN A 1 83 ? -6.514 1.331 11.409 1.00 90.44 83 GLN A O 1
ATOM 683 N N . ASP A 1 84 ? -7.705 3.084 12.155 1.00 90.75 84 ASP A N 1
ATOM 684 C CA . ASP A 1 84 ? -7.011 4.101 11.358 1.00 90.75 84 ASP A CA 1
ATOM 685 C C . ASP A 1 84 ? -5.545 4.250 11.829 1.00 90.75 84 ASP A C 1
ATOM 687 O O . ASP A 1 84 ? -4.628 4.248 11.005 1.00 90.75 84 ASP A O 1
ATOM 691 N N . ALA A 1 85 ? -5.281 4.239 13.145 1.00 92.75 85 ALA A N 1
ATOM 692 C CA . ALA A 1 85 ? -3.916 4.229 13.686 1.00 92.75 85 ALA A CA 1
ATOM 693 C C . ALA A 1 85 ? -3.133 2.960 13.297 1.00 92.75 85 ALA A C 1
ATOM 695 O O . ALA A 1 85 ? -1.926 3.028 13.072 1.00 92.75 85 ALA A O 1
ATOM 696 N N . ALA A 1 86 ? -3.796 1.805 13.165 1.00 90.69 86 ALA A N 1
ATOM 697 C CA . ALA A 1 86 ? -3.184 0.590 12.626 1.00 90.69 86 ALA A CA 1
ATOM 698 C C . ALA A 1 86 ? -2.871 0.698 11.121 1.00 90.69 86 ALA A C 1
ATOM 700 O O . ALA A 1 86 ? -1.894 0.117 10.655 1.00 90.69 86 ALA A O 1
ATOM 701 N N . VAL A 1 87 ? -3.668 1.430 10.333 1.00 88.81 87 VAL A N 1
ATOM 702 C CA . VAL A 1 87 ? -3.344 1.712 8.922 1.00 88.81 87 VAL A CA 1
ATOM 703 C C . VAL A 1 87 ? -2.098 2.596 8.825 1.00 88.81 87 VAL A C 1
ATOM 705 O O . VAL A 1 87 ? -1.154 2.202 8.144 1.00 88.81 87 VAL A O 1
ATOM 708 N N . ALA A 1 88 ? -2.048 3.711 9.558 1.00 89.50 88 ALA A N 1
ATOM 709 C CA . ALA A 1 88 ? -0.884 4.602 9.569 1.00 89.50 88 ALA A CA 1
ATOM 710 C C . ALA A 1 88 ? 0.381 3.918 10.130 1.00 89.50 88 ALA A C 1
ATOM 712 O O . ALA A 1 88 ? 1.470 4.070 9.580 1.00 89.50 88 ALA A O 1
ATOM 713 N N . ALA A 1 89 ? 0.248 3.072 11.159 1.00 89.19 89 ALA A N 1
ATOM 714 C CA . ALA A 1 89 ? 1.364 2.277 11.675 1.00 89.19 89 ALA A CA 1
ATOM 715 C C . ALA A 1 89 ? 1.912 1.266 10.656 1.00 89.19 89 ALA A C 1
ATOM 717 O O . ALA A 1 89 ? 3.108 0.998 10.672 1.00 89.19 89 ALA A O 1
ATOM 718 N N . ASN A 1 90 ? 1.066 0.715 9.779 1.00 86.94 90 ASN A N 1
ATOM 719 C CA . ASN A 1 90 ? 1.509 -0.165 8.697 1.00 86.94 90 ASN A CA 1
ATOM 720 C C . ASN A 1 90 ? 2.136 0.611 7.525 1.00 86.94 90 ASN A C 1
ATOM 722 O O . ASN A 1 90 ? 3.039 0.089 6.884 1.00 86.94 90 ASN A O 1
ATOM 726 N N . MET A 1 91 ? 1.690 1.847 7.259 1.00 84.25 91 MET A N 1
ATOM 727 C CA . MET A 1 91 ? 2.339 2.743 6.289 1.00 84.25 91 MET A CA 1
ATOM 728 C C . MET A 1 91 ? 3.777 3.066 6.718 1.00 84.25 91 MET A C 1
ATOM 730 O O . MET A 1 91 ? 4.690 2.899 5.924 1.00 84.25 91 MET A O 1
ATOM 734 N N . ALA A 1 92 ? 3.994 3.399 7.994 1.00 85.62 92 ALA A N 1
ATOM 735 C CA . ALA A 1 92 ? 5.323 3.605 8.585 1.00 85.62 92 ALA A CA 1
ATOM 736 C C . ALA A 1 92 ? 6.057 2.281 8.931 1.00 85.62 92 ALA A C 1
ATOM 738 O O . ALA A 1 92 ? 6.683 2.170 9.987 1.00 85.62 92 ALA A O 1
ATOM 739 N N . GLY A 1 93 ? 5.867 1.222 8.128 1.00 84.94 93 GLY A N 1
ATOM 740 C CA . GLY A 1 93 ? 6.517 -0.100 8.245 1.00 84.94 93 GLY A CA 1
ATOM 741 C C . GLY A 1 93 ? 6.307 -0.884 9.558 1.00 84.94 93 GLY A C 1
ATOM 742 O O . GLY A 1 93 ? 6.797 -2.005 9.723 1.00 84.94 93 GLY A O 1
ATOM 743 N N . ASN A 1 94 ? 5.586 -0.332 10.534 1.00 87.81 94 ASN A N 1
ATOM 744 C CA . ASN A 1 94 ? 5.628 -0.754 11.930 1.00 87.81 94 ASN A CA 1
ATOM 745 C C . ASN A 1 94 ? 4.538 -1.780 12.268 1.00 87.81 94 ASN A C 1
ATOM 747 O O . ASN A 1 94 ? 3.645 -1.556 13.094 1.00 87.81 94 ASN A O 1
ATOM 751 N N . THR A 1 95 ? 4.675 -2.969 11.680 1.00 86.50 95 THR A N 1
ATOM 752 C CA . THR A 1 95 ? 3.808 -4.145 11.909 1.00 86.50 95 THR A CA 1
ATOM 753 C C . THR A 1 95 ? 3.672 -4.553 13.388 1.00 86.50 95 THR A C 1
ATOM 755 O O . THR A 1 95 ? 2.712 -5.226 13.766 1.00 86.50 95 THR A O 1
ATOM 758 N N . LYS A 1 96 ? 4.600 -4.138 14.266 1.00 90.12 96 LYS A N 1
ATOM 759 C CA . LYS A 1 96 ? 4.478 -4.316 15.725 1.00 90.12 96 LYS A CA 1
ATOM 760 C C . LYS A 1 96 ? 3.441 -3.361 16.323 1.00 90.12 96 LYS A C 1
ATOM 762 O O . LYS A 1 96 ? 2.557 -3.818 17.043 1.00 90.12 96 LYS A O 1
ATOM 767 N N . ARG A 1 97 ? 3.515 -2.058 16.017 1.00 90.06 97 ARG A N 1
ATOM 768 C CA . ARG A 1 97 ? 2.519 -1.062 16.459 1.00 90.06 97 ARG A CA 1
ATOM 769 C C . ARG A 1 97 ? 1.140 -1.341 15.860 1.00 90.06 97 ARG A C 1
ATOM 771 O O . ARG A 1 97 ? 0.160 -1.294 16.597 1.00 90.06 97 ARG A O 1
ATOM 778 N N . GLU A 1 98 ? 1.072 -1.729 14.583 1.00 89.50 98 GLU A N 1
ATOM 779 C CA . GLU A 1 98 ? -0.172 -2.165 13.928 1.00 89.50 98 GLU A CA 1
ATOM 780 C C . GLU A 1 98 ? -0.907 -3.228 14.764 1.00 89.50 98 GLU A C 1
ATOM 782 O O . GLU A 1 98 ? -2.055 -3.022 15.159 1.00 89.50 98 GLU A O 1
ATOM 787 N N . LYS A 1 99 ? -0.236 -4.344 15.081 1.00 90.81 99 LYS A N 1
ATOM 788 C CA . LYS A 1 99 ? -0.825 -5.458 15.841 1.00 90.81 99 LYS A CA 1
ATOM 789 C C . LYS A 1 99 ? -1.327 -5.034 17.223 1.00 90.81 99 LYS A C 1
ATOM 791 O O . LYS A 1 99 ? -2.373 -5.515 17.650 1.00 90.81 99 LYS A O 1
ATOM 796 N N . ILE A 1 100 ? -0.636 -4.109 17.894 1.00 93.25 100 ILE A N 1
ATOM 797 C CA . ILE A 1 100 ? -1.067 -3.563 19.191 1.00 93.25 100 ILE A CA 1
ATOM 798 C C . ILE A 1 100 ? -2.373 -2.770 19.041 1.00 93.25 100 ILE A C 1
ATOM 800 O O . ILE A 1 100 ? -3.311 -2.992 19.806 1.00 93.25 100 ILE A O 1
ATOM 804 N N . TYR A 1 101 ? -2.472 -1.877 18.052 1.00 92.94 101 TYR A N 1
ATOM 805 C CA . TYR A 1 101 ? -3.683 -1.074 17.843 1.00 92.94 101 TYR A CA 1
ATOM 806 C C . TYR A 1 101 ? -4.869 -1.928 17.364 1.00 92.94 101 TYR A C 1
ATOM 808 O O . TYR A 1 101 ? -5.994 -1.718 17.817 1.00 92.94 101 TYR A O 1
ATOM 816 N N . LEU A 1 102 ? -4.624 -2.957 16.544 1.00 90.75 102 LEU A N 1
ATOM 817 C CA . LEU A 1 102 ? -5.641 -3.952 16.186 1.00 90.75 102 LEU A CA 1
ATOM 818 C C . LEU A 1 102 ? -6.102 -4.785 17.392 1.00 90.75 102 LEU A C 1
ATOM 820 O O . LEU A 1 102 ? -7.287 -5.095 17.480 1.00 90.75 102 LEU A O 1
ATOM 824 N N . SER A 1 103 ? -5.207 -5.124 18.328 1.00 92.38 103 SER A N 1
ATOM 825 C CA . SER A 1 103 ? -5.592 -5.789 19.582 1.00 92.38 103 SER A CA 1
ATOM 826 C C . SER A 1 103 ? -6.553 -4.908 20.380 1.00 92.38 103 SER A C 1
ATOM 828 O O . SER A 1 103 ? -7.668 -5.340 20.658 1.00 92.38 103 SER A O 1
ATOM 830 N N . ARG A 1 104 ? -6.204 -3.632 20.611 1.00 92.38 104 ARG A N 1
ATOM 831 C CA . ARG A 1 104 ? -7.069 -2.681 21.335 1.00 92.38 104 ARG A CA 1
ATOM 832 C C . ARG A 1 104 ? -8.427 -2.459 20.660 1.00 92.38 104 ARG A C 1
ATOM 834 O O . ARG A 1 104 ? -9.442 -2.409 21.346 1.00 92.38 104 ARG A O 1
ATOM 841 N N . ALA A 1 105 ? -8.476 -2.399 19.327 1.00 89.81 105 ALA A N 1
ATOM 842 C CA . ALA A 1 105 ? -9.744 -2.349 18.597 1.00 89.81 105 ALA A CA 1
ATOM 843 C C . ALA A 1 105 ? -10.595 -3.620 18.804 1.00 89.81 105 ALA A C 1
ATOM 845 O O . ALA A 1 105 ? -11.808 -3.528 18.962 1.00 89.81 105 ALA A O 1
ATOM 846 N N . ASN A 1 106 ? -9.971 -4.802 18.821 1.00 89.56 106 ASN A N 1
ATOM 847 C CA . ASN A 1 106 ? -10.661 -6.078 19.037 1.00 89.56 106 ASN A CA 1
ATOM 848 C C . ASN A 1 106 ? -11.062 -6.314 20.504 1.00 89.56 106 ASN A C 1
ATOM 850 O O . ASN A 1 106 ? -12.018 -7.043 20.749 1.00 89.56 106 ASN A O 1
ATOM 854 N N . GLU A 1 107 ? -10.344 -5.735 21.466 1.00 90.62 107 GLU A N 1
ATOM 855 C CA . GLU A 1 107 ? -10.694 -5.739 22.892 1.00 90.62 107 GLU A CA 1
ATOM 856 C C . GLU A 1 107 ? -11.995 -4.952 23.114 1.00 90.62 107 GLU A C 1
ATOM 858 O O . GLU A 1 107 ? -12.981 -5.542 23.550 1.00 90.62 107 GLU A O 1
ATOM 863 N N . LEU A 1 108 ? -12.068 -3.705 22.631 1.00 89.25 108 LEU A N 1
ATOM 864 C CA . LEU A 1 108 ? -13.291 -2.887 22.688 1.00 89.25 108 LEU A CA 1
ATOM 865 C C . LEU A 1 108 ? -14.501 -3.551 21.999 1.00 89.25 108 LEU A C 1
ATOM 867 O O . LEU A 1 108 ? -15.621 -3.462 22.493 1.00 89.25 108 LEU A O 1
ATOM 871 N N . ILE A 1 109 ? -14.299 -4.255 20.876 1.00 87.94 109 ILE A N 1
ATOM 872 C CA . ILE A 1 109 ? -15.376 -4.997 20.182 1.00 87.94 109 ILE A CA 1
ATOM 873 C C . ILE A 1 109 ? -15.850 -6.233 20.980 1.00 87.94 109 ILE A C 1
ATOM 875 O O . ILE A 1 109 ? -16.981 -6.683 20.795 1.00 87.94 109 ILE A O 1
ATOM 879 N N . LYS A 1 110 ? -15.011 -6.808 21.855 1.00 87.44 110 LYS A N 1
ATOM 880 C CA . LYS A 1 110 ? -15.419 -7.896 22.766 1.00 87.44 110 LYS A CA 1
ATOM 881 C C . LYS A 1 110 ? -16.164 -7.365 23.986 1.00 87.44 110 LYS A C 1
ATOM 883 O O . LYS A 1 110 ? -17.118 -8.000 24.417 1.00 87.44 110 LYS A O 1
ATOM 888 N N . GLU A 1 111 ? -15.710 -6.238 24.527 1.00 88.00 111 GLU A N 1
ATOM 889 C CA . GLU A 1 111 ? -16.311 -5.562 25.683 1.00 88.00 111 GLU A CA 1
ATOM 890 C C . GLU A 1 111 ? -17.696 -4.991 25.333 1.00 88.00 111 GLU A C 1
ATOM 892 O O . GLU A 1 111 ? -18.629 -5.104 26.124 1.00 88.00 111 GLU A O 1
ATOM 897 N N . HIS A 1 112 ? -17.860 -4.477 24.110 1.00 86.06 112 HIS A N 1
ATOM 898 C CA . HIS A 1 112 ? -19.107 -3.899 23.611 1.00 86.06 112 HIS A CA 1
ATOM 899 C C . HIS A 1 112 ? -19.587 -4.647 22.347 1.00 86.06 112 HIS A C 1
ATOM 901 O O . HIS A 1 112 ? -19.289 -4.229 21.222 1.00 86.06 112 HIS A O 1
ATOM 907 N N . PRO A 1 113 ? -20.340 -5.758 22.487 1.00 79.88 113 PRO A N 1
ATOM 908 C CA . PRO A 1 113 ? -20.714 -6.621 21.360 1.00 79.88 113 PRO A CA 1
ATOM 909 C C . PRO A 1 113 ? -21.618 -5.943 20.318 1.00 79.88 113 PRO A C 1
ATOM 911 O O . PRO A 1 113 ? -21.648 -6.381 19.170 1.00 79.88 113 PRO A O 1
ATOM 914 N N . GLU A 1 114 ? -22.298 -4.850 20.667 1.00 82.06 114 GLU A N 1
ATOM 915 C CA . GLU A 1 114 ? -23.064 -4.005 19.736 1.00 82.06 114 GLU A CA 1
ATOM 916 C C . GLU A 1 114 ? -22.177 -3.392 18.633 1.00 82.06 114 GLU A C 1
ATOM 918 O O . GLU A 1 114 ? -22.605 -3.219 17.493 1.00 82.06 114 GLU A O 1
ATOM 923 N N . LEU A 1 115 ? -20.890 -3.152 18.920 1.00 76.69 115 LEU A N 1
ATOM 924 C CA . LEU A 1 115 ? -19.920 -2.635 17.948 1.00 76.69 115 LEU A CA 1
ATOM 925 C C . LEU A 1 115 ? -19.530 -3.662 16.877 1.00 76.69 115 LEU A C 1
ATOM 927 O O . LEU A 1 115 ? -18.879 -3.303 15.893 1.00 76.69 115 LEU A O 1
ATOM 931 N N . LYS A 1 116 ? -19.861 -4.944 17.070 1.00 75.38 116 LYS A N 1
ATOM 932 C CA . LYS A 1 116 ? -19.341 -6.066 16.277 1.00 75.38 116 LYS A CA 1
ATOM 933 C C . LYS A 1 116 ? -19.643 -5.928 14.790 1.00 75.38 116 LYS A C 1
ATOM 935 O O . LYS A 1 116 ? -18.755 -6.173 13.975 1.00 75.38 116 LYS A O 1
ATOM 940 N N . GLU A 1 117 ? -20.845 -5.497 14.417 1.00 76.50 117 GLU A N 1
ATOM 941 C CA . GLU A 1 117 ? -21.207 -5.333 13.005 1.00 76.50 117 GLU A CA 1
ATOM 942 C C . GLU A 1 117 ? -20.485 -4.145 12.359 1.00 76.50 117 GLU A C 1
ATOM 944 O O . GLU A 1 117 ? -19.865 -4.301 11.304 1.00 76.50 117 GLU A O 1
ATOM 949 N N . ALA A 1 118 ? -20.475 -2.986 13.025 1.00 74.06 118 ALA A N 1
ATOM 950 C CA . ALA A 1 118 ? -19.759 -1.798 12.563 1.00 74.06 118 ALA A CA 1
ATOM 951 C C . ALA A 1 118 ? -18.247 -2.068 12.430 1.00 74.06 118 ALA A C 1
ATOM 953 O O . ALA A 1 118 ? -17.654 -1.827 11.376 1.00 74.06 118 ALA A O 1
ATOM 954 N N . GLY A 1 119 ? -17.628 -2.651 13.460 1.00 70.25 119 GLY A N 1
ATOM 955 C CA . GLY A 1 119 ? -16.217 -3.039 13.463 1.00 70.25 119 GLY A CA 1
ATOM 956 C C . GLY A 1 119 ? -15.871 -4.032 12.349 1.00 70.25 119 GLY A C 1
ATOM 957 O O . GLY A 1 119 ? -14.850 -3.870 11.677 1.00 70.25 119 GLY A O 1
ATOM 958 N N . LEU A 1 120 ? -16.742 -5.012 12.075 1.00 74.00 120 LEU A N 1
ATOM 959 C CA . LEU A 1 120 ? -16.579 -5.938 10.950 1.00 74.00 120 LEU A CA 1
ATOM 960 C C . LEU A 1 120 ? -16.655 -5.236 9.586 1.00 74.00 120 LEU A C 1
ATOM 962 O O . LEU A 1 120 ? -15.897 -5.607 8.685 1.00 74.00 120 LEU A O 1
ATOM 966 N N . GLN A 1 121 ? -17.508 -4.220 9.409 1.00 77.56 121 GLN A N 1
ATOM 967 C CA . GLN A 1 121 ? -17.542 -3.431 8.169 1.00 77.56 121 GLN A CA 1
ATOM 968 C C . GLN A 1 121 ? -16.222 -2.682 7.935 1.00 77.56 121 GLN A C 1
ATOM 970 O O . GLN A 1 121 ? -15.672 -2.748 6.832 1.00 77.56 121 GLN A O 1
ATOM 975 N N . TYR A 1 122 ? -15.657 -2.037 8.961 1.00 71.19 122 TYR A N 1
ATOM 976 C CA . TYR A 1 122 ? -14.355 -1.373 8.837 1.00 71.19 122 TYR A CA 1
ATOM 977 C C . TYR A 1 122 ? -13.210 -2.367 8.573 1.00 71.19 122 TYR A C 1
ATOM 979 O O . TYR A 1 122 ? -12.373 -2.107 7.708 1.00 71.19 122 TYR A O 1
ATOM 987 N N . ILE A 1 123 ? -13.205 -3.548 9.208 1.00 73.25 123 ILE A N 1
ATOM 988 C CA . ILE A 1 123 ? -12.221 -4.613 8.921 1.00 73.25 123 ILE A CA 1
ATOM 989 C C . ILE A 1 123 ? -12.328 -5.093 7.462 1.00 73.25 123 ILE A C 1
ATOM 991 O O . ILE A 1 123 ? -11.301 -5.250 6.795 1.00 73.25 123 ILE A O 1
ATOM 995 N N . LYS A 1 124 ? -13.547 -5.280 6.930 1.00 76.56 124 LYS A N 1
ATOM 996 C CA . LYS A 1 124 ? -13.768 -5.591 5.504 1.00 76.56 124 LYS A CA 1
ATOM 997 C C . LYS A 1 124 ? -13.228 -4.470 4.605 1.00 76.56 124 LYS A C 1
ATOM 999 O O . LYS A 1 124 ? -12.475 -4.753 3.676 1.00 76.56 124 LYS A O 1
ATOM 1004 N N . LYS A 1 125 ? -13.530 -3.204 4.919 1.00 76.19 125 LYS A N 1
ATOM 1005 C CA . LYS A 1 125 ? -13.060 -2.021 4.172 1.00 76.19 125 LYS A CA 1
ATOM 1006 C C . LYS A 1 125 ? -11.531 -1.884 4.183 1.00 76.19 125 LYS A C 1
ATOM 1008 O O . LYS A 1 125 ? -10.951 -1.564 3.148 1.00 76.19 125 LYS A O 1
ATOM 1013 N N . ARG A 1 126 ? -10.867 -2.188 5.309 1.00 71.62 126 ARG A N 1
ATOM 1014 C CA . ARG A 1 126 ? -9.395 -2.230 5.423 1.00 71.62 126 ARG A CA 1
ATOM 1015 C C . ARG A 1 126 ? -8.796 -3.323 4.537 1.00 71.62 126 ARG A C 1
ATOM 1017 O O . ARG A 1 126 ? -7.872 -3.038 3.784 1.00 71.62 126 ARG A O 1
ATOM 1024 N N . LYS A 1 127 ? -9.342 -4.546 4.580 1.00 76.75 127 LYS A N 1
ATOM 1025 C CA . LYS A 1 127 ? -8.893 -5.661 3.723 1.00 76.75 127 LYS A CA 1
ATOM 1026 C C . LYS A 1 127 ? -9.079 -5.367 2.232 1.00 76.75 127 LYS A C 1
ATOM 1028 O O . LYS A 1 127 ? -8.205 -5.704 1.445 1.00 76.75 127 LYS A O 1
ATOM 1033 N N . LEU A 1 128 ? -10.178 -4.713 1.851 1.00 75.88 128 LEU A N 1
ATOM 1034 C CA . LEU A 1 128 ? -10.435 -4.333 0.460 1.00 75.88 128 LEU A CA 1
ATOM 1035 C C . LEU A 1 128 ? -9.456 -3.243 -0.014 1.00 75.88 128 LEU A C 1
ATOM 1037 O O . LEU A 1 128 ? -8.862 -3.394 -1.074 1.00 75.88 128 LEU A O 1
ATOM 1041 N N . LYS A 1 129 ? -9.184 -2.213 0.804 1.00 74.50 129 LYS A N 1
ATOM 1042 C CA . LYS A 1 129 ? -8.124 -1.226 0.515 1.00 74.50 129 LYS A CA 1
ATOM 1043 C C . LYS A 1 129 ? -6.723 -1.843 0.408 1.00 74.50 129 LYS A C 1
ATOM 1045 O O . LYS A 1 129 ? -5.927 -1.357 -0.383 1.00 74.50 129 LYS A O 1
ATOM 1050 N N . ALA A 1 130 ? -6.411 -2.869 1.203 1.00 74.12 130 ALA A N 1
ATOM 1051 C CA . ALA A 1 130 ? -5.128 -3.567 1.113 1.00 74.12 130 ALA A CA 1
ATOM 1052 C C . ALA A 1 130 ? -4.998 -4.333 -0.214 1.00 74.12 130 ALA A C 1
ATOM 1054 O O . ALA A 1 130 ? -4.000 -4.169 -0.905 1.00 74.12 130 ALA A O 1
ATOM 1055 N N . LYS A 1 131 ? -6.041 -5.076 -0.617 1.00 76.44 131 LYS A N 1
ATOM 1056 C CA . LYS A 1 131 ? -6.075 -5.767 -1.915 1.00 76.44 131 LYS A CA 1
ATOM 1057 C C . LYS A 1 131 ? -5.913 -4.825 -3.106 1.00 76.44 131 LYS A C 1
ATOM 1059 O O . LYS A 1 131 ? -5.119 -5.129 -3.982 1.00 76.44 131 LYS A O 1
ATOM 1064 N N . LEU A 1 132 ? -6.611 -3.685 -3.106 1.00 75.50 132 LEU A N 1
ATOM 1065 C CA . LEU A 1 132 ? -6.484 -2.703 -4.188 1.00 75.50 132 LEU A CA 1
ATOM 1066 C C . LEU A 1 132 ? -5.040 -2.203 -4.329 1.00 75.50 132 LEU A C 1
ATOM 1068 O O . LEU A 1 132 ? -4.553 -2.125 -5.446 1.00 75.50 132 LEU A O 1
ATOM 1072 N N . ARG A 1 133 ? -4.316 -1.978 -3.222 1.00 72.00 133 ARG A N 1
ATOM 1073 C CA . ARG A 1 133 ? -2.880 -1.645 -3.283 1.00 72.00 133 ARG A CA 1
ATOM 1074 C C . ARG A 1 133 ? -2.032 -2.784 -3.816 1.00 72.00 133 ARG A C 1
ATOM 1076 O O . ARG A 1 133 ? -1.188 -2.552 -4.665 1.00 72.00 133 ARG A O 1
ATOM 1083 N N . GLU A 1 134 ? -2.271 -4.016 -3.370 1.00 74.25 134 GLU A N 1
ATOM 1084 C CA . GLU A 1 134 ? -1.564 -5.169 -3.931 1.00 74.25 134 GLU A CA 1
ATOM 1085 C C . GLU A 1 134 ? -1.824 -5.339 -5.440 1.00 74.25 134 GLU A C 1
ATOM 1087 O O . GLU A 1 134 ? -0.990 -5.907 -6.138 1.00 74.25 134 GLU A O 1
ATOM 1092 N N . GLU A 1 135 ? -2.982 -4.914 -5.946 1.00 73.00 135 GLU A N 1
ATOM 1093 C CA . GLU A 1 135 ? -3.343 -4.934 -7.368 1.00 73.00 135 GLU A CA 1
ATOM 1094 C C . GLU A 1 135 ? -2.706 -3.746 -8.124 1.00 73.00 135 GLU A C 1
ATOM 1096 O O . GLU A 1 135 ? -2.089 -3.960 -9.167 1.00 73.00 135 GLU A O 1
ATOM 1101 N N . GLU A 1 136 ? -2.735 -2.534 -7.558 1.00 70.88 136 GLU A N 1
ATOM 1102 C CA . GLU A 1 136 ? -2.043 -1.327 -8.050 1.00 70.88 136 GLU A CA 1
ATOM 1103 C C . GLU A 1 136 ? -0.514 -1.520 -8.127 1.00 70.88 136 GLU A C 1
ATOM 1105 O O . GLU A 1 136 ? 0.106 -1.193 -9.139 1.00 70.88 136 GLU A O 1
ATOM 1110 N N . GLU A 1 137 ? 0.104 -2.098 -7.092 1.00 71.25 137 GLU A N 1
ATOM 1111 C CA . GLU A 1 137 ? 1.539 -2.404 -7.024 1.00 71.25 137 GLU A CA 1
ATOM 1112 C C . GLU A 1 137 ? 1.938 -3.450 -8.075 1.00 71.25 137 GLU A C 1
ATOM 1114 O O . GLU A 1 137 ? 2.923 -3.257 -8.792 1.00 71.25 137 GLU A O 1
ATOM 1119 N N . LYS A 1 138 ? 1.147 -4.525 -8.234 1.00 71.75 138 LYS A N 1
ATOM 1120 C CA . LYS A 1 138 ? 1.367 -5.539 -9.283 1.00 71.75 138 LYS A CA 1
ATOM 1121 C C . LYS A 1 138 ? 1.255 -4.925 -10.679 1.00 71.75 138 LYS A C 1
ATOM 1123 O O . LYS A 1 138 ? 2.129 -5.175 -11.504 1.00 71.75 138 LYS A O 1
ATOM 1128 N N . PHE A 1 139 ? 0.232 -4.106 -10.930 1.00 70.31 139 PHE A N 1
ATOM 1129 C CA . PHE A 1 139 ? 0.012 -3.430 -12.214 1.00 70.31 139 PHE A CA 1
ATOM 1130 C C . PHE A 1 139 ? 1.125 -2.422 -12.548 1.00 70.31 139 PHE A C 1
ATOM 1132 O O . PHE A 1 139 ? 1.621 -2.371 -13.674 1.00 70.31 139 PHE A O 1
ATOM 1139 N N . SER A 1 140 ? 1.572 -1.649 -11.556 1.00 74.75 140 SER A N 1
ATOM 1140 C CA . SER A 1 140 ? 2.715 -0.741 -11.688 1.00 74.75 140 SER A CA 1
ATOM 1141 C C . SER A 1 140 ? 3.995 -1.503 -12.055 1.00 74.75 140 SER A C 1
ATOM 1143 O O . SER A 1 140 ? 4.697 -1.142 -13.004 1.00 74.75 140 SER A O 1
ATOM 1145 N N . LEU A 1 141 ? 4.263 -2.616 -11.365 1.00 73.25 141 LEU A N 1
ATOM 1146 C CA . LEU A 1 141 ? 5.460 -3.426 -11.569 1.00 73.25 141 LEU A CA 1
ATOM 1147 C C . LEU A 1 141 ? 5.448 -4.171 -12.918 1.00 73.25 141 LEU A C 1
ATOM 1149 O O . LEU A 1 141 ? 6.476 -4.201 -13.597 1.00 73.25 141 LEU A O 1
ATOM 1153 N N . THR A 1 142 ? 4.305 -4.696 -13.378 1.00 75.44 142 THR A N 1
ATOM 1154 C CA . THR A 1 142 ? 4.194 -5.274 -14.733 1.00 75.44 142 THR A CA 1
ATOM 1155 C C . THR A 1 142 ? 4.368 -4.217 -15.822 1.00 75.44 142 THR A C 1
ATOM 1157 O O . THR A 1 142 ? 5.068 -4.475 -16.804 1.00 75.44 142 THR A O 1
ATOM 1160 N N . ARG A 1 143 ? 3.828 -3.004 -15.641 1.00 75.12 143 ARG A N 1
ATOM 1161 C CA . ARG A 1 143 ? 4.033 -1.880 -16.571 1.00 75.12 143 ARG A CA 1
ATOM 1162 C C . ARG A 1 143 ? 5.499 -1.439 -16.628 1.00 75.12 143 ARG A C 1
ATOM 1164 O O . ARG A 1 143 ? 6.022 -1.195 -17.715 1.00 75.12 143 ARG A O 1
ATOM 1171 N N . MET A 1 144 ? 6.186 -1.392 -15.484 1.00 74.75 144 MET A N 1
ATOM 1172 C CA . MET A 1 144 ? 7.619 -1.086 -15.409 1.00 74.75 144 MET A CA 1
ATOM 1173 C C . MET A 1 144 ? 8.467 -2.142 -16.135 1.00 74.75 144 MET A C 1
ATOM 1175 O O . MET A 1 144 ? 9.335 -1.782 -16.930 1.00 74.75 144 MET A O 1
ATOM 1179 N N . ILE A 1 145 ? 8.180 -3.434 -15.931 1.00 77.06 145 ILE A N 1
ATOM 1180 C CA . ILE A 1 145 ? 8.854 -4.537 -16.637 1.00 77.06 145 ILE A CA 1
ATOM 1181 C C . ILE A 1 145 ? 8.584 -4.473 -18.148 1.00 77.06 145 ILE A C 1
ATOM 1183 O O . ILE A 1 145 ? 9.519 -4.599 -18.935 1.00 77.06 145 ILE A O 1
ATOM 1187 N N . SER A 1 146 ? 7.341 -4.217 -18.570 1.00 73.56 146 SER A N 1
ATOM 1188 C CA . SER A 1 146 ? 6.995 -4.075 -19.992 1.00 73.56 146 SER A CA 1
ATOM 1189 C C . SER A 1 146 ? 7.777 -2.938 -20.658 1.00 73.56 146 SER A C 1
ATOM 1191 O O . SER A 1 146 ? 8.321 -3.117 -21.747 1.00 73.56 146 SER A O 1
ATOM 1193 N N . ASN A 1 147 ? 7.891 -1.783 -19.995 1.00 76.06 147 ASN A N 1
ATOM 1194 C CA . ASN A 1 147 ? 8.675 -0.653 -20.498 1.00 76.06 147 ASN A CA 1
ATOM 1195 C C . ASN A 1 147 ? 10.177 -0.981 -20.580 1.00 76.06 147 ASN A C 1
ATOM 1197 O O . ASN A 1 147 ? 10.825 -0.610 -21.557 1.00 76.06 147 ASN A O 1
ATOM 1201 N N . LEU A 1 148 ? 10.724 -1.707 -19.597 1.00 80.75 148 LEU A N 1
ATOM 1202 C CA . LEU A 1 148 ? 12.123 -2.146 -19.597 1.00 80.75 148 LEU A CA 1
ATOM 1203 C C . LEU A 1 148 ? 12.422 -3.119 -20.751 1.00 80.75 148 LEU A C 1
ATOM 1205 O O . LEU A 1 148 ? 13.453 -2.988 -21.406 1.00 80.75 148 LEU A O 1
ATOM 1209 N N . ILE A 1 149 ? 11.507 -4.051 -21.041 1.00 79.56 149 ILE A N 1
ATOM 1210 C CA . ILE A 1 149 ? 11.620 -4.982 -22.175 1.00 79.56 149 ILE A CA 1
ATOM 1211 C C . ILE A 1 149 ? 11.595 -4.220 -23.507 1.00 79.56 149 ILE A C 1
ATOM 1213 O O . ILE A 1 149 ? 12.457 -4.449 -24.354 1.00 79.56 149 ILE A O 1
ATOM 1217 N N . VAL A 1 150 ? 10.665 -3.275 -23.689 1.00 78.38 150 VAL A N 1
ATOM 1218 C CA . VAL A 1 150 ? 10.607 -2.441 -24.905 1.00 78.38 150 VAL A CA 1
ATOM 1219 C C . VAL A 1 150 ? 11.886 -1.611 -25.068 1.00 78.38 150 VAL A C 1
ATOM 1221 O O . VAL A 1 150 ? 12.445 -1.569 -26.163 1.00 78.38 150 VAL A O 1
ATOM 1224 N N . ALA A 1 151 ? 12.401 -1.010 -23.990 1.00 74.75 151 ALA A N 1
ATOM 1225 C CA . ALA A 1 151 ? 13.661 -0.266 -24.021 1.00 74.75 151 ALA A CA 1
ATOM 1226 C C . ALA A 1 151 ? 14.861 -1.157 -24.397 1.00 74.75 151 ALA A C 1
ATOM 1228 O O . ALA A 1 151 ? 15.686 -0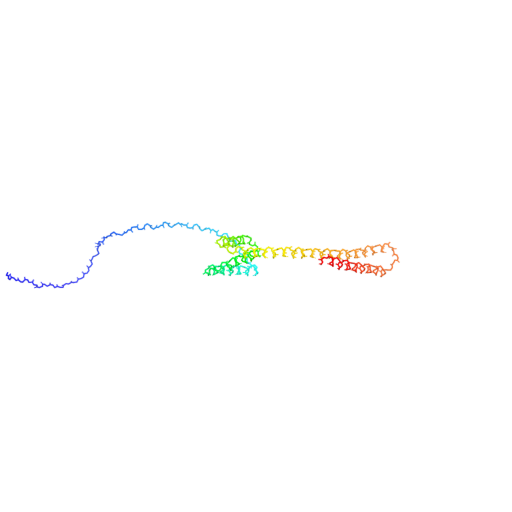.752 -25.214 1.00 74.75 151 ALA A O 1
ATOM 1229 N N . ALA A 1 152 ? 14.933 -2.382 -23.865 1.00 77.12 152 ALA A N 1
ATOM 1230 C CA . ALA A 1 152 ? 15.979 -3.344 -24.211 1.00 77.12 152 ALA A CA 1
ATOM 1231 C C . ALA A 1 152 ? 15.915 -3.774 -25.688 1.00 77.12 152 ALA A C 1
ATOM 1233 O O . ALA A 1 152 ? 16.950 -3.828 -26.347 1.00 77.12 152 ALA A O 1
ATOM 1234 N N . ILE A 1 153 ? 14.717 -4.014 -26.235 1.00 79.56 153 ILE A N 1
ATOM 1235 C CA . ILE A 1 153 ? 14.529 -4.343 -27.660 1.00 79.56 153 ILE A CA 1
ATOM 1236 C C . ILE A 1 153 ? 14.971 -3.175 -28.552 1.00 79.56 153 ILE A C 1
ATOM 1238 O O . ILE A 1 153 ? 15.724 -3.384 -29.500 1.00 79.56 153 ILE A O 1
ATOM 1242 N N . MET A 1 154 ? 14.562 -1.943 -28.231 1.00 75.38 154 MET A N 1
ATOM 1243 C CA . MET A 1 154 ? 14.970 -0.745 -28.978 1.00 75.38 154 MET A CA 1
ATOM 1244 C C . MET A 1 154 ? 16.491 -0.535 -28.940 1.00 75.38 154 MET A C 1
ATOM 1246 O O . MET A 1 154 ? 17.091 -0.201 -29.959 1.00 75.38 154 MET A O 1
ATOM 1250 N N . LEU A 1 155 ? 17.126 -0.783 -27.790 1.00 78.81 155 LEU A N 1
ATOM 1251 C CA . LEU A 1 155 ? 18.578 -0.700 -27.638 1.00 78.81 155 LEU A CA 1
ATOM 1252 C C . LEU A 1 155 ? 19.298 -1.772 -28.474 1.00 78.81 155 LEU A C 1
ATOM 1254 O O . LEU A 1 155 ? 20.252 -1.446 -29.176 1.00 78.81 155 LEU A O 1
ATOM 1258 N N . ILE A 1 156 ? 18.815 -3.020 -28.471 1.00 79.19 156 ILE A N 1
ATOM 1259 C CA . ILE A 1 156 ? 19.352 -4.097 -29.321 1.00 79.19 156 ILE A CA 1
ATOM 1260 C C . ILE A 1 156 ? 19.233 -3.735 -30.808 1.00 79.19 156 ILE A C 1
ATOM 1262 O O . ILE A 1 156 ? 20.198 -3.922 -31.546 1.00 79.19 156 ILE A O 1
ATOM 1266 N N . LEU A 1 157 ? 18.098 -3.175 -31.247 1.00 73.94 157 LEU A N 1
ATOM 1267 C CA . LEU A 1 157 ? 17.908 -2.744 -32.637 1.00 73.94 157 LEU A CA 1
ATOM 1268 C C . LEU A 1 157 ? 18.939 -1.680 -33.046 1.00 73.94 157 LEU A C 1
ATOM 1270 O O . LEU A 1 157 ? 19.636 -1.876 -34.041 1.00 73.94 157 LEU A O 1
ATOM 1274 N N . VAL A 1 158 ? 19.110 -0.619 -32.248 1.00 74.88 158 VAL A N 1
ATOM 1275 C CA . VAL A 1 158 ? 20.096 0.448 -32.513 1.00 74.88 158 VAL A CA 1
ATOM 1276 C C . VAL A 1 158 ? 21.529 -0.096 -32.555 1.00 74.88 158 VAL A C 1
ATOM 1278 O O . VAL A 1 158 ? 22.268 0.194 -33.495 1.00 74.88 158 VAL A O 1
ATOM 1281 N N . TYR A 1 159 ? 21.929 -0.937 -31.595 1.00 76.69 159 TYR A N 1
ATOM 1282 C CA . TYR A 1 159 ? 23.265 -1.543 -31.626 1.00 76.69 159 TYR A CA 1
ATOM 1283 C C . TYR A 1 159 ? 23.450 -2.519 -32.797 1.00 76.69 159 TYR A C 1
ATOM 1285 O O . TYR A 1 159 ? 24.555 -2.606 -33.329 1.00 76.69 159 TYR A O 1
ATOM 1293 N N . SER A 1 160 ? 22.398 -3.216 -33.242 1.00 76.38 160 SER A N 1
ATOM 1294 C CA . SER A 1 160 ? 22.477 -4.111 -34.404 1.00 76.38 160 SER A CA 1
ATOM 1295 C C . SER A 1 160 ? 22.660 -3.360 -35.728 1.00 76.38 160 SER A C 1
ATOM 1297 O O . SER A 1 160 ? 23.406 -3.836 -36.581 1.00 76.38 160 SER A O 1
ATOM 1299 N N . GLY A 1 161 ? 22.062 -2.170 -35.874 1.00 69.94 161 GLY A N 1
ATOM 1300 C CA . GLY A 1 161 ? 22.277 -1.289 -37.025 1.00 69.94 161 GLY A CA 1
ATOM 1301 C C . GLY A 1 161 ? 23.707 -0.747 -37.077 1.00 69.94 161 GLY A C 1
ATOM 1302 O O . GLY A 1 161 ? 24.394 -0.915 -38.083 1.00 69.94 161 GLY A O 1
ATOM 1303 N N . ILE A 1 162 ? 24.212 -0.225 -35.952 1.00 72.94 162 ILE A N 1
ATOM 1304 C CA . ILE A 1 162 ? 25.603 0.247 -35.822 1.00 72.94 162 ILE A CA 1
ATOM 1305 C C . ILE A 1 162 ? 26.605 -0.881 -36.121 1.00 72.94 162 ILE A C 1
ATOM 1307 O O . ILE A 1 162 ? 27.545 -0.689 -36.889 1.00 72.94 162 ILE A O 1
ATOM 1311 N N . PHE A 1 163 ? 26.407 -2.069 -35.543 1.00 73.88 163 PHE A N 1
ATOM 1312 C CA . PHE A 1 163 ? 27.298 -3.214 -35.754 1.00 73.88 163 PHE A CA 1
ATOM 1313 C C . PHE A 1 163 ? 27.227 -3.748 -37.194 1.00 73.88 163 PHE A C 1
ATOM 1315 O O . PHE A 1 163 ? 28.255 -4.092 -37.777 1.00 73.88 163 PHE A O 1
ATOM 1322 N N . GLY A 1 164 ? 26.034 -3.740 -37.797 1.00 71.06 164 GLY A N 1
ATOM 1323 C CA . GLY A 1 164 ? 25.840 -4.035 -39.214 1.00 71.06 164 GLY A CA 1
ATOM 1324 C C . GLY A 1 164 ? 26.585 -3.055 -40.120 1.00 71.06 164 GLY A C 1
ATOM 1325 O O . GLY A 1 164 ? 27.271 -3.495 -41.036 1.00 71.06 164 GLY A O 1
ATOM 1326 N N . ALA A 1 165 ? 26.524 -1.750 -39.839 1.00 68.69 165 ALA A N 1
ATOM 1327 C CA . ALA A 1 165 ? 27.240 -0.727 -40.602 1.00 68.69 165 ALA A CA 1
ATOM 1328 C C . ALA A 1 165 ? 28.772 -0.882 -40.524 1.00 68.69 165 ALA A C 1
ATOM 1330 O O . ALA A 1 165 ? 29.444 -0.702 -41.537 1.00 68.69 165 ALA A O 1
ATOM 1331 N N . ILE A 1 166 ? 29.314 -1.268 -39.360 1.00 74.50 166 ILE A N 1
ATOM 1332 C CA . ILE A 1 166 ? 30.752 -1.539 -39.173 1.00 74.50 166 ILE A CA 1
ATOM 1333 C C . ILE A 1 166 ? 31.193 -2.743 -40.018 1.00 74.50 166 ILE A C 1
ATOM 1335 O O . ILE A 1 166 ? 32.094 -2.606 -40.842 1.00 74.50 166 ILE A O 1
ATOM 1339 N N . ILE A 1 167 ? 30.518 -3.892 -39.885 1.00 71.44 167 ILE A N 1
ATOM 1340 C CA . ILE A 1 167 ? 30.820 -5.099 -40.680 1.00 71.44 167 ILE A CA 1
ATOM 1341 C C . ILE A 1 167 ? 30.690 -4.815 -42.182 1.00 71.44 167 ILE A C 1
ATOM 1343 O O . ILE A 1 167 ? 31.493 -5.282 -42.987 1.00 71.44 167 ILE A O 1
ATOM 1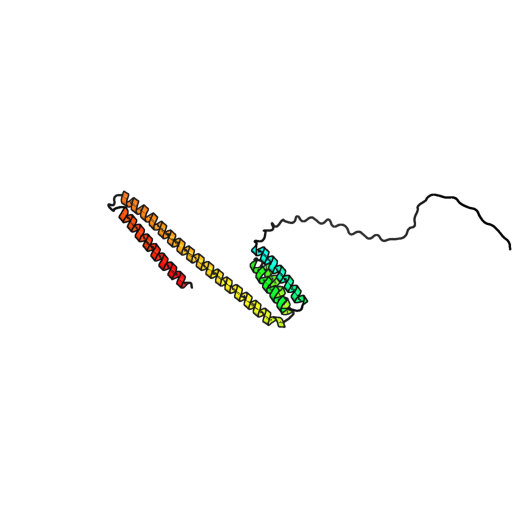347 N N . LEU A 1 168 ? 29.677 -4.038 -42.571 1.00 67.50 168 LEU A N 1
ATOM 1348 C CA . LEU A 1 168 ? 29.432 -3.692 -43.964 1.00 67.50 168 LEU A CA 1
ATOM 1349 C C . LEU A 1 168 ? 30.542 -2.794 -44.528 1.00 67.50 168 LEU A C 1
ATOM 1351 O O . LEU A 1 168 ? 30.933 -3.002 -45.671 1.00 67.50 168 LEU A O 1
ATOM 1355 N N . GLN A 1 169 ? 31.081 -1.854 -43.742 1.00 69.06 169 GLN A N 1
ATOM 1356 C CA . GLN A 1 169 ? 32.262 -1.070 -44.121 1.00 69.06 169 GLN A CA 1
ATOM 1357 C C . GLN A 1 169 ? 33.498 -1.966 -44.304 1.00 69.06 169 GLN A C 1
ATOM 1359 O O . GLN A 1 169 ? 34.166 -1.866 -45.330 1.00 69.06 169 GLN A O 1
ATOM 1364 N N . GLU A 1 170 ? 33.771 -2.864 -43.358 1.00 71.56 170 GLU A N 1
ATOM 1365 C CA . GLU A 1 170 ? 34.951 -3.741 -43.379 1.00 71.56 170 GLU A CA 1
ATOM 1366 C C . GLU A 1 170 ? 34.939 -4.675 -44.613 1.00 71.56 170 GLU A C 1
ATOM 1368 O O . GLU A 1 170 ? 35.918 -4.751 -45.352 1.00 71.56 170 GLU A O 1
ATOM 1373 N N . ILE A 1 171 ? 33.778 -5.255 -44.951 1.00 65.88 171 ILE A N 1
ATOM 1374 C CA . ILE A 1 171 ? 33.572 -6.062 -46.174 1.00 65.88 171 ILE A CA 1
ATOM 1375 C C . ILE A 1 171 ? 33.720 -5.235 -47.473 1.00 65.88 171 ILE A C 1
ATOM 1377 O O . ILE A 1 171 ? 34.082 -5.775 -48.522 1.00 65.88 171 ILE A O 1
ATOM 1381 N N . LEU A 1 172 ? 33.433 -3.929 -47.446 1.00 62.00 172 LEU A N 1
ATOM 1382 C CA . LEU A 1 172 ? 33.618 -3.049 -48.610 1.00 62.00 172 LEU A CA 1
ATOM 1383 C C . LEU A 1 172 ? 35.091 -2.696 -48.821 1.00 62.00 172 LEU A C 1
ATOM 1385 O O . LEU A 1 172 ? 35.547 -2.689 -49.965 1.00 62.00 172 LEU A O 1
ATOM 1389 N N . GLU A 1 173 ? 35.835 -2.458 -47.739 1.00 64.69 173 GLU A N 1
ATOM 1390 C CA . GLU A 1 173 ? 37.284 -2.226 -47.776 1.00 64.69 173 GLU A CA 1
ATOM 1391 C C . GLU A 1 173 ? 38.050 -3.466 -48.285 1.00 64.69 173 GLU A C 1
ATOM 1393 O O . GLU A 1 173 ? 39.043 -3.313 -48.997 1.00 64.69 173 GLU A O 1
ATOM 1398 N N . GLU A 1 174 ? 37.531 -4.682 -48.061 1.00 64.69 174 GLU A N 1
ATOM 1399 C CA . GLU A 1 174 ? 38.046 -5.926 -48.664 1.00 64.69 174 GLU A CA 1
ATOM 1400 C C . GLU A 1 174 ? 37.687 -6.134 -50.159 1.00 64.69 174 GLU A C 1
ATOM 1402 O O . GLU A 1 174 ? 38.168 -7.089 -50.774 1.00 64.69 174 GLU A O 1
ATOM 1407 N N . GLY A 1 175 ? 36.921 -5.230 -50.794 1.00 58.06 175 GLY A N 1
ATOM 1408 C CA . GLY A 1 175 ? 36.865 -5.123 -52.265 1.00 58.06 175 GLY A CA 1
ATOM 1409 C C . GLY A 1 175 ? 35.493 -5.197 -52.950 1.00 58.06 175 GLY A C 1
ATOM 1410 O O . GLY A 1 175 ? 35.432 -5.527 -54.138 1.00 58.06 175 GLY A O 1
ATOM 1411 N N . ALA A 1 176 ? 34.386 -4.892 -52.265 1.00 59.06 176 ALA A N 1
ATOM 1412 C CA . ALA A 1 176 ? 33.052 -4.888 -52.881 1.00 59.06 176 ALA A CA 1
ATOM 1413 C C . ALA A 1 176 ? 32.676 -3.524 -53.514 1.00 59.06 176 ALA A C 1
ATOM 1415 O O . ALA A 1 176 ? 32.758 -2.470 -52.892 1.00 59.06 176 ALA A O 1
ATOM 1416 N N . SER A 1 177 ? 32.207 -3.531 -54.768 1.00 59.94 177 SER A N 1
ATOM 1417 C CA . SER A 1 177 ? 32.041 -2.333 -55.618 1.00 59.94 177 SER A CA 1
ATOM 1418 C C . SER A 1 177 ? 30.717 -1.561 -55.449 1.00 59.94 177 SER A C 1
ATOM 1420 O O . SER A 1 177 ? 30.205 -0.966 -56.401 1.00 59.94 177 SER A O 1
ATOM 1422 N N . TYR A 1 178 ? 30.149 -1.543 -54.241 1.00 62.03 178 TYR A N 1
ATOM 1423 C CA . TYR A 1 178 ? 28.912 -0.813 -53.939 1.00 62.03 178 TYR A CA 1
ATOM 1424 C C . TYR A 1 178 ? 29.193 0.612 -53.442 1.00 62.03 178 TYR A C 1
ATOM 1426 O O . TYR A 1 178 ? 30.163 0.868 -52.732 1.00 62.03 178 TYR A O 1
ATOM 1434 N N . SER A 1 179 ? 28.326 1.568 -53.786 1.00 67.75 179 SER A N 1
ATOM 1435 C CA . SER A 1 179 ? 28.496 2.960 -53.361 1.00 67.75 179 SER A CA 1
ATOM 1436 C C . SER A 1 179 ? 28.087 3.152 -51.897 1.00 67.75 179 SER A C 1
ATOM 1438 O O . SER A 1 179 ? 26.934 2.935 -51.525 1.00 67.75 179 SER A O 1
ATOM 1440 N N . ILE A 1 180 ? 29.027 3.618 -51.068 1.00 68.44 180 ILE A N 1
ATOM 1441 C CA . ILE A 1 180 ? 28.858 3.830 -49.616 1.00 68.44 180 ILE A CA 1
ATOM 1442 C C . ILE A 1 180 ? 27.522 4.526 -49.245 1.00 68.44 180 ILE A C 1
ATOM 1444 O O . ILE A 1 180 ? 26.847 4.036 -48.337 1.00 68.44 180 ILE A O 1
ATOM 1448 N N . PRO A 1 181 ? 27.048 5.584 -49.947 1.00 70.25 181 PRO A N 1
ATOM 1449 C CA . PRO A 1 181 ? 25.766 6.221 -49.621 1.00 70.25 181 PRO A CA 1
ATOM 1450 C C . PRO A 1 181 ? 24.536 5.310 -49.772 1.00 70.25 181 PRO A C 1
ATOM 1452 O O . PRO A 1 181 ? 23.555 5.479 -49.047 1.00 70.25 181 PRO A O 1
ATOM 1455 N N . LEU A 1 182 ? 24.566 4.344 -50.697 1.00 69.00 182 LEU A N 1
ATOM 1456 C CA . LEU A 1 182 ? 23.463 3.407 -50.945 1.00 69.00 182 LEU A CA 1
ATOM 1457 C C . LEU A 1 182 ? 23.345 2.366 -49.819 1.00 69.00 182 LEU A C 1
ATOM 1459 O O . LEU A 1 182 ? 22.249 1.942 -49.467 1.00 69.00 182 LEU A O 1
ATOM 1463 N N . LEU A 1 183 ? 24.471 2.012 -49.203 1.00 67.19 183 LEU A N 1
ATOM 1464 C CA . LEU A 1 183 ? 24.548 1.072 -48.082 1.00 67.19 183 LEU A CA 1
ATOM 1465 C C . LEU A 1 183 ? 24.143 1.741 -46.760 1.00 67.19 183 LEU A C 1
ATOM 1467 O O . LEU A 1 183 ? 23.339 1.190 -46.011 1.00 67.19 183 LEU A O 1
ATOM 1471 N N . TRP A 1 184 ? 24.604 2.975 -46.525 1.00 70.62 184 TRP A N 1
ATOM 1472 C CA . TRP A 1 184 ? 24.149 3.800 -45.399 1.00 70.62 184 TRP A CA 1
ATOM 1473 C C . TRP A 1 184 ? 22.639 4.059 -45.448 1.00 70.62 184 TRP A C 1
ATOM 1475 O O . TRP A 1 184 ? 21.951 3.897 -44.442 1.00 70.62 184 TRP A O 1
ATOM 1485 N N . SER A 1 185 ? 22.098 4.406 -46.620 1.00 71.75 185 SER A N 1
ATOM 1486 C CA . SER A 1 185 ? 20.649 4.596 -46.778 1.00 71.75 185 SER A CA 1
ATOM 1487 C C . SER A 1 185 ? 19.854 3.294 -46.623 1.00 71.75 185 SER A C 1
ATOM 1489 O O . SER A 1 185 ? 18.777 3.334 -46.030 1.00 71.75 185 SER A O 1
ATOM 1491 N N . LEU A 1 186 ? 20.385 2.138 -47.043 1.00 71.31 186 LEU A N 1
ATOM 1492 C CA . LEU A 1 186 ? 19.769 0.836 -46.757 1.00 71.31 186 LEU A CA 1
ATOM 1493 C C . LEU A 1 186 ? 19.706 0.555 -45.243 1.00 71.31 186 LEU A C 1
ATOM 1495 O O . LEU A 1 186 ? 18.651 0.164 -44.746 1.00 71.31 186 LEU A O 1
ATOM 1499 N N . SER A 1 187 ? 20.795 0.811 -44.506 1.00 72.12 187 SER A N 1
ATOM 1500 C CA . SER A 1 187 ? 20.844 0.638 -43.043 1.00 72.12 187 SER A CA 1
ATOM 1501 C C . SER A 1 187 ? 19.815 1.524 -42.334 1.00 72.12 187 SER A C 1
ATOM 1503 O O . SER A 1 187 ? 19.012 1.035 -41.542 1.00 72.12 187 SER A O 1
ATOM 1505 N N . ILE A 1 188 ? 19.754 2.810 -42.699 1.00 76.06 188 ILE A N 1
ATOM 1506 C CA . ILE A 1 188 ? 18.785 3.776 -42.155 1.00 76.06 188 ILE A CA 1
ATOM 1507 C C . ILE A 1 188 ? 17.335 3.341 -42.439 1.00 76.06 188 ILE A C 1
ATOM 1509 O O . ILE A 1 188 ? 16.475 3.456 -41.567 1.00 76.06 188 ILE A O 1
ATOM 1513 N N . VAL A 1 189 ? 17.041 2.800 -43.628 1.00 77.81 189 VAL A N 1
ATOM 1514 C CA . VAL A 1 189 ? 15.701 2.279 -43.959 1.00 77.81 189 VAL A CA 1
ATOM 1515 C C . VAL A 1 189 ? 15.336 1.062 -43.101 1.00 77.81 189 VAL A C 1
ATOM 1517 O O . VAL A 1 189 ? 14.195 0.968 -42.643 1.00 77.81 189 VAL A O 1
ATOM 1520 N N . ILE A 1 190 ? 16.286 0.159 -42.836 1.00 76.62 190 ILE A N 1
ATOM 1521 C CA . ILE A 1 190 ? 16.078 -1.012 -41.968 1.00 76.62 190 ILE A CA 1
ATOM 1522 C C . ILE A 1 190 ? 15.837 -0.578 -40.513 1.00 76.62 190 ILE A C 1
ATOM 1524 O O . ILE A 1 190 ? 14.892 -1.063 -39.889 1.00 76.62 190 ILE A O 1
ATOM 1528 N N . GLU A 1 191 ? 16.616 0.373 -39.989 1.00 72.88 191 GLU A N 1
ATOM 1529 C CA . GLU A 1 191 ? 16.421 0.931 -38.642 1.00 72.88 191 GLU A CA 1
ATOM 1530 C C . GLU A 1 191 ? 15.057 1.620 -38.493 1.00 72.88 191 GLU A C 1
ATOM 1532 O O . GLU A 1 191 ? 14.316 1.325 -37.554 1.00 72.88 191 GLU A O 1
ATOM 1537 N N . ILE A 1 192 ? 14.677 2.485 -39.443 1.00 78.56 192 ILE A N 1
ATOM 1538 C CA . ILE A 1 192 ? 13.371 3.164 -39.443 1.00 78.56 192 ILE A CA 1
ATOM 1539 C C . ILE A 1 192 ? 12.228 2.140 -39.478 1.00 78.56 192 ILE A C 1
ATOM 1541 O O . ILE A 1 192 ? 11.261 2.273 -38.724 1.00 78.56 192 ILE A O 1
ATOM 1545 N N . PHE A 1 193 ? 12.337 1.092 -40.299 1.00 78.56 193 PHE A N 1
ATOM 1546 C CA . PHE A 1 193 ? 11.333 0.029 -40.341 1.00 78.56 193 PHE A CA 1
ATOM 1547 C C . PHE A 1 193 ? 11.266 -0.743 -39.013 1.00 78.56 193 PHE A C 1
ATOM 1549 O O . PHE A 1 193 ? 10.172 -0.978 -38.499 1.00 78.56 193 PHE A O 1
ATOM 1556 N N . GLY A 1 194 ? 12.414 -1.063 -38.407 1.00 76.12 194 GLY A N 1
ATOM 1557 C CA . GLY A 1 194 ? 12.501 -1.684 -37.083 1.00 76.12 194 GLY A CA 1
ATOM 1558 C C . GLY A 1 194 ? 11.839 -0.847 -35.984 1.00 76.12 194 GLY A C 1
ATOM 1559 O O . GLY A 1 194 ? 11.061 -1.381 -35.194 1.00 76.12 194 GLY A O 1
ATOM 1560 N N . ILE A 1 195 ? 12.064 0.471 -35.979 1.00 77.50 195 ILE A N 1
ATOM 1561 C CA . ILE A 1 195 ? 11.439 1.424 -35.047 1.00 77.50 195 ILE A CA 1
ATOM 1562 C C . ILE A 1 195 ? 9.915 1.473 -35.242 1.00 77.50 195 ILE A C 1
ATOM 1564 O O . ILE A 1 195 ? 9.170 1.418 -34.262 1.00 77.50 195 ILE A O 1
ATOM 1568 N N . ILE A 1 196 ? 9.431 1.529 -36.489 1.00 78.62 196 ILE A N 1
ATOM 1569 C CA . ILE A 1 196 ? 7.990 1.523 -36.799 1.00 78.62 196 ILE A CA 1
ATOM 1570 C C . ILE A 1 196 ? 7.341 0.215 -36.325 1.00 78.62 196 ILE A C 1
ATOM 1572 O O . ILE A 1 196 ? 6.297 0.245 -35.669 1.00 78.62 196 ILE A O 1
ATOM 1576 N N . VAL A 1 197 ? 7.965 -0.933 -36.602 1.00 77.62 197 VAL A N 1
ATOM 1577 C CA . VAL A 1 197 ? 7.484 -2.249 -36.157 1.00 77.62 197 VAL A CA 1
ATOM 1578 C C . VAL A 1 197 ? 7.469 -2.335 -34.628 1.00 77.62 197 VAL A C 1
ATOM 1580 O O . VAL A 1 197 ? 6.444 -2.707 -34.056 1.00 77.62 197 VAL A O 1
ATOM 1583 N N . ALA A 1 198 ? 8.543 -1.925 -33.947 1.00 73.75 198 ALA A N 1
ATOM 1584 C CA . ALA A 1 198 ? 8.615 -1.910 -32.486 1.00 73.75 198 ALA A CA 1
ATOM 1585 C C . ALA A 1 198 ? 7.548 -0.996 -31.853 1.00 73.75 198 ALA A C 1
ATOM 1587 O O . ALA A 1 198 ? 6.907 -1.389 -30.877 1.00 73.75 198 ALA A O 1
ATOM 1588 N N . TYR A 1 199 ? 7.281 0.176 -32.441 1.00 76.62 199 TYR A N 1
ATOM 1589 C CA . TYR A 1 199 ? 6.205 1.072 -32.008 1.00 76.62 199 TYR A CA 1
ATOM 1590 C C . TYR A 1 199 ? 4.815 0.430 -32.157 1.00 76.62 199 TYR A C 1
ATOM 1592 O O . TYR A 1 199 ? 4.007 0.468 -31.223 1.00 76.62 199 TYR A O 1
ATOM 1600 N N . PHE A 1 200 ? 4.531 -0.214 -33.295 1.00 76.00 200 PHE A N 1
ATOM 1601 C CA . PHE A 1 200 ? 3.257 -0.906 -33.521 1.00 76.00 200 PHE A CA 1
ATOM 1602 C C . PHE A 1 200 ? 3.067 -2.127 -32.610 1.00 76.00 200 PHE A C 1
ATOM 1604 O O . PHE A 1 200 ? 1.960 -2.346 -32.117 1.00 76.00 20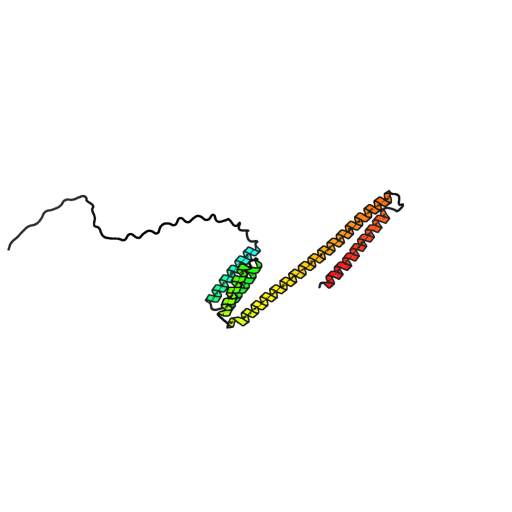0 PHE A O 1
ATOM 1611 N N . PHE A 1 201 ? 4.119 -2.905 -32.339 1.00 72.50 201 PHE A N 1
ATOM 1612 C CA . PHE A 1 201 ? 4.036 -4.015 -31.386 1.00 72.50 201 PHE A CA 1
ATOM 1613 C C . PHE A 1 201 ? 3.877 -3.517 -29.946 1.00 72.50 201 PHE A C 1
ATOM 1615 O O . PHE A 1 201 ? 2.978 -3.984 -29.251 1.00 72.50 201 PHE A O 1
ATOM 1622 N N . GLY A 1 202 ? 4.666 -2.529 -29.511 1.00 69.38 202 GLY A N 1
ATOM 1623 C CA . GLY A 1 202 ? 4.584 -1.963 -28.161 1.00 69.38 202 GLY A CA 1
ATOM 1624 C C . GLY A 1 202 ? 3.218 -1.341 -27.854 1.00 69.38 202 GLY A C 1
ATOM 1625 O O . GLY A 1 202 ? 2.605 -1.664 -26.838 1.00 69.38 202 GLY A O 1
ATOM 1626 N N . THR A 1 203 ? 2.686 -0.513 -28.761 1.00 69.31 203 THR A N 1
ATOM 1627 C CA . THR A 1 203 ? 1.347 0.091 -28.596 1.00 69.31 203 THR A CA 1
ATOM 1628 C C . THR A 1 203 ? 0.223 -0.947 -28.596 1.00 69.31 203 THR A C 1
ATOM 1630 O O . THR A 1 203 ? -0.743 -0.796 -27.848 1.00 69.31 203 THR A O 1
ATOM 1633 N N . ARG A 1 204 ? 0.340 -2.024 -29.386 1.00 66.69 204 ARG A N 1
ATOM 1634 C CA . ARG A 1 204 ? -0.657 -3.107 -29.418 1.00 66.69 204 ARG A CA 1
ATOM 1635 C C . ARG A 1 204 ? -0.584 -4.022 -28.195 1.00 66.69 204 ARG A C 1
ATOM 1637 O O . ARG A 1 204 ? -1.630 -4.466 -27.737 1.00 66.69 204 ARG A O 1
ATOM 1644 N N . TYR A 1 205 ? 0.612 -4.268 -27.660 1.00 63.22 205 TYR A N 1
ATOM 1645 C CA . TYR A 1 205 ? 0.818 -5.063 -26.446 1.00 63.22 205 TYR A CA 1
ATOM 1646 C C . TYR A 1 205 ? 0.287 -4.332 -25.204 1.00 63.22 205 TYR A C 1
ATOM 1648 O O . TYR A 1 205 ? -0.453 -4.916 -24.418 1.00 63.22 205 TYR A O 1
ATOM 1656 N N . LEU A 1 206 ? 0.565 -3.026 -25.081 1.00 58.62 206 LEU A N 1
ATOM 1657 C CA . LEU A 1 206 ? 0.015 -2.184 -24.009 1.00 58.62 206 LEU A CA 1
ATOM 1658 C C . LEU A 1 206 ? -1.526 -2.163 -24.026 1.00 58.62 206 LEU A C 1
ATOM 1660 O O . LEU A 1 206 ? -2.146 -2.334 -22.981 1.00 58.62 206 LEU A O 1
ATOM 1664 N N . ARG A 1 207 ? -2.146 -2.081 -25.213 1.00 60.53 207 ARG A N 1
ATOM 1665 C CA . ARG A 1 207 ? -3.610 -2.175 -25.412 1.00 60.53 207 ARG A CA 1
ATOM 1666 C C . ARG A 1 207 ? -4.245 -3.542 -25.111 1.00 60.53 207 ARG A C 1
ATOM 1668 O O . ARG A 1 207 ? -5.455 -3.682 -25.262 1.00 60.53 207 ARG A O 1
ATOM 1675 N N . TRP A 1 208 ? -3.454 -4.549 -24.749 1.00 47.00 208 TRP A N 1
ATOM 1676 C CA . TRP A 1 208 ? -3.918 -5.850 -24.243 1.00 47.00 208 TRP A CA 1
ATOM 1677 C C . TRP A 1 208 ? -3.623 -6.033 -22.743 1.00 47.00 208 TRP A C 1
ATOM 1679 O O . TRP A 1 208 ? -3.869 -7.106 -22.195 1.00 47.00 208 TRP A O 1
ATOM 1689 N N . SER A 1 209 ? -3.103 -4.992 -22.083 1.00 48.31 209 SER A N 1
ATOM 1690 C CA . SER A 1 209 ? -2.872 -4.935 -20.632 1.00 48.31 209 SER A CA 1
ATOM 1691 C C . SER A 1 209 ? -3.773 -3.927 -19.901 1.00 48.31 209 SER A C 1
ATOM 1693 O O . SER A 1 209 ? -3.612 -3.748 -18.697 1.00 48.31 209 SER A O 1
ATOM 1695 N N . GLU A 1 210 ? -4.704 -3.296 -20.625 1.00 48.03 210 GLU A N 1
ATOM 1696 C CA . GLU A 1 210 ? -5.803 -2.450 -20.124 1.00 48.03 210 GLU A CA 1
ATOM 1697 C C . GLU A 1 210 ? -7.134 -3.222 -20.174 1.00 48.03 210 GLU A C 1
ATOM 1699 O O . GLU A 1 210 ? -7.911 -3.091 -19.203 1.00 48.03 210 GLU A O 1
#